Protein 3I4U (pdb70)

Sequence (241 aa):
GSPMETLITAMEQLYTLGALDDEGLLTRLGRRRMAEFPLEPMLCKMLIMMSVHLGCSEEMLTIVSMLSVQNVFYRPKDKQALADQKKKKAKFHQTEGDHLTLLAVYNSWKNNKFSNPWCYENFIQARSLRRAQDIRKQMLGIMDRHKLDVVSCGKSTVRVQKAICSGFFRRNAAKKDPQEGYRTLIDQQVVYIHPSSALFNRQPEWVVYHELVLTTKEYMREVTTIDPRWLVEFAPAFFKVLDHGL

Structure (mmCIF, N/CA/C/O backbone):
data_3I4U
#
_entry.id   3I4U
#
_cell.length_a   78.854
_cell.length_b   78.854
_cell.length_c   88.793
_cell.angle_alpha   90.00
_cell.angle_beta   90.00
_cell.angle_gamma   90.00
#
_symmetry.space_group_name_H-M   'P 41 21 2'
#
loop_
_entity.id
_entity.type
_entity.pdbx_description
1 polymer 'ATP-dependent RNA helicase DHX8'
2 non-polymer 'BROMIDE ION'
3 non-polymer GLYCEROL
4 water water
#
loop_
_atom_site.group_PDB
_atom_site.id
_atom_site.type_symbol
_atom_site.label_atom_id
_atom_site.label_alt_id
_atom_site.label_comp_id
_atom_site.label_asym_id
_atom_site.label_entity_id
_atom_site.label_seq_id
_atom_site.pdbx_PDB_ins_code
_atom_site.Cartn_x
_atom_site.Cartn_y
_atom_site.Cartn_z
_atom_site.occupancy
_atom_site.B_iso_or_equiv
_atom_site.auth_seq_id
_atom_site.auth_comp_id
_atom_site.auth_asym_id
_atom_site.auth_atom_id
_atom_site.pdbx_PDB_model_num
ATOM 1 N N . GLY A 1 14 ? 47.524 18.105 19.197 1.00 59.76 948 GLY A N 1
ATOM 2 C CA . GLY A 1 14 ? 47.955 17.245 18.054 1.00 58.98 948 GLY A CA 1
ATOM 3 C C . GLY A 1 14 ? 48.244 18.037 16.792 1.00 57.52 948 GLY A C 1
ATOM 4 O O . GLY A 1 14 ? 48.706 17.482 15.789 1.00 58.20 948 GLY A O 1
ATOM 5 N N . SER A 1 15 ? 47.956 19.335 16.845 1.00 53.97 949 SER A N 1
ATOM 6 C CA . SER A 1 15 ? 48.210 20.253 15.737 1.00 49.44 949 SER A CA 1
ATOM 7 C C . SER A 1 15 ? 48.403 21.663 16.297 1.00 45.33 949 SER A C 1
ATOM 8 O O . SER A 1 15 ? 47.729 22.036 17.259 1.00 45.07 949 SER A O 1
ATOM 11 N N . PRO A 1 16 ? 49.323 22.448 15.700 1.00 41.09 950 PRO A N 1
ATOM 12 C CA . PRO A 1 16 ? 49.653 23.784 16.209 1.00 38.22 950 PRO A CA 1
ATOM 13 C C . PRO A 1 16 ? 48.433 24.664 16.515 1.00 36.45 950 PRO A C 1
ATOM 14 O O . PRO A 1 16 ? 48.375 25.272 17.583 1.00 35.54 950 PRO A O 1
ATOM 18 N N . MET A 1 17 ? 47.471 24.713 15.594 1.00 35.67 951 MET A N 1
ATOM 19 C CA . MET A 1 17 ? 46.285 25.560 15.749 1.00 36.04 951 MET A CA 1
ATOM 20 C C . MET A 1 17 ? 45.399 25.111 16.907 1.00 37.04 951 MET A C 1
ATOM 21 O O . MET A 1 17 ? 44.969 25.927 17.725 1.00 36.52 951 MET A O 1
ATOM 26 N N . GLU A 1 18 ? 45.149 23.804 16.962 1.00 39.05 952 GLU A N 1
ATOM 27 C CA . GLU A 1 18 ? 44.332 23.172 17.996 1.00 42.20 952 GLU A CA 1
ATOM 28 C C . GLU A 1 18 ? 44.859 23.452 19.406 1.00 40.17 952 GLU A C 1
ATOM 29 O O . GLU A 1 18 ? 44.096 23.853 20.288 1.00 40.29 952 GLU A O 1
ATOM 35 N N . THR A 1 19 ? 46.160 23.245 19.609 1.00 38.77 953 THR A N 1
ATOM 36 C CA . THR A 1 19 ? 46.769 23.426 20.931 1.00 37.23 953 THR A CA 1
ATOM 37 C C . THR A 1 19 ? 46.858 24.900 21.320 1.00 35.75 953 THR A C 1
ATOM 38 O O . THR A 1 19 ? 46.794 25.240 22.499 1.00 35.56 953 THR A O 1
ATOM 42 N N . LEU A 1 20 ? 46.991 25.765 20.319 1.00 34.15 954 LEU A N 1
ATOM 43 C CA . LEU A 1 20 ? 46.994 27.211 20.528 1.00 33.07 954 LEU A CA 1
ATOM 44 C C . LEU A 1 20 ? 45.619 27.707 20.979 1.00 31.66 954 LEU A C 1
ATOM 45 O O . LEU A 1 20 ? 45.520 28.482 21.931 1.00 31.15 954 LEU A O 1
ATOM 50 N N . ILE A 1 21 ? 44.567 27.247 20.303 1.00 30.84 955 ILE A N 1
ATOM 51 C CA . ILE A 1 21 ? 43.192 27.598 20.667 1.00 30.50 955 ILE A CA 1
ATOM 52 C C . ILE A 1 21 ? 42.868 27.122 22.090 1.00 30.23 955 ILE A C 1
ATOM 53 O O . ILE A 1 21 ? 42.320 27.881 22.891 1.00 30.17 955 ILE A O 1
ATOM 58 N N . THR A 1 22 ? 43.234 25.879 22.398 1.00 29.77 956 THR A N 1
ATOM 59 C CA . THR A 1 22 ? 43.060 25.319 23.742 1.00 29.41 956 THR A CA 1
ATOM 60 C C . THR A 1 22 ? 43.781 26.148 24.811 1.00 28.74 956 THR A C 1
ATOM 61 O O . THR A 1 22 ? 43.217 26.415 25.876 1.00 28.71 956 THR A O 1
ATOM 65 N N . ALA A 1 23 ? 45.011 26.569 24.516 1.00 27.94 957 ALA A N 1
ATOM 66 C CA . ALA A 1 23 ? 45.796 27.385 25.448 1.00 27.46 957 ALA A CA 1
ATOM 67 C C . ALA A 1 23 ? 45.186 28.775 25.673 1.00 27.48 957 ALA A C 1
ATOM 68 O O . ALA A 1 23 ? 45.210 29.293 26.792 1.00 27.18 957 ALA A O 1
ATOM 70 N N . MET A 1 24 ? 44.644 29.363 24.605 1.00 27.86 958 MET A N 1
ATOM 71 C CA . MET A 1 24 ? 43.936 30.643 24.674 1.00 29.21 958 MET A CA 1
ATOM 72 C C . MET A 1 24 ? 42.693 30.566 25.555 1.00 29.81 958 MET A C 1
ATOM 73 O O . MET A 1 24 ? 42.443 31.466 26.366 1.00 29.67 958 MET A O 1
ATOM 78 N N . GLU A 1 25 ? 41.916 29.496 25.376 1.00 31.05 959 GLU A N 1
ATOM 79 C CA . GLU A 1 25 ? 40.728 29.237 26.191 1.00 33.15 959 GLU A CA 1
ATOM 80 C C . GLU A 1 25 ? 41.101 29.100 27.668 1.00 31.96 959 GLU A C 1
ATOM 81 O O . GLU A 1 25 ? 40.433 29.674 28.531 1.00 32.00 959 GLU A O 1
ATOM 87 N N . GLN A 1 26 ? 42.176 28.364 27.951 1.00 31.25 960 GLN A N 1
ATOM 88 C CA . GLN A 1 26 ? 42.697 28.256 29.320 1.00 30.75 960 GLN A CA 1
ATOM 89 C C . GLN A 1 26 ? 43.017 29.625 29.923 1.00 29.12 960 GLN A C 1
ATOM 90 O O . GLN A 1 26 ? 42.597 29.921 31.039 1.00 28.78 960 GLN A O 1
ATOM 96 N N . LEU A 1 27 ? 43.752 30.453 29.180 1.00 28.06 961 LEU A N 1
ATOM 97 C CA . LEU A 1 27 ? 44.098 31.804 29.632 1.00 27.30 961 LEU A CA 1
ATOM 98 C C . LEU A 1 27 ? 42.867 32.623 30.003 1.00 27.28 961 LEU A C 1
ATOM 99 O O . LEU A 1 27 ? 42.853 33.289 31.041 1.00 26.95 961 LEU A O 1
ATOM 104 N N . TYR A 1 28 ? 41.838 32.569 29.159 1.00 27.87 962 TYR A N 1
ATOM 105 C CA . TYR A 1 28 ? 40.586 33.261 29.453 1.00 28.93 962 TYR A CA 1
ATOM 106 C C . TYR A 1 28 ? 39.963 32.788 30.769 1.00 28.24 962 TYR A C 1
ATOM 107 O O . TYR A 1 28 ? 39.611 33.609 31.616 1.00 27.91 962 TYR A O 1
ATOM 116 N N . THR A 1 29 ? 39.830 31.472 30.934 1.00 27.81 963 THR A N 1
ATOM 117 C CA . THR A 1 29 ? 39.229 30.909 32.150 1.00 27.82 963 THR A CA 1
ATOM 118 C C . THR A 1 29 ? 40.039 31.228 33.412 1.00 26.84 963 THR A C 1
ATOM 119 O O . THR A 1 29 ? 39.467 31.369 34.496 1.00 27.17 963 THR A O 1
ATOM 123 N N . LEU A 1 30 ? 41.358 31.360 33.265 1.00 25.58 964 LEU A N 1
ATOM 124 C CA . LEU A 1 30 ? 42.238 31.720 34.391 1.00 24.45 964 LEU A CA 1
ATOM 125 C C . LEU A 1 30 ? 42.153 33.198 34.775 1.00 24.20 964 LEU A C 1
ATOM 126 O O . LEU A 1 30 ? 42.571 33.585 35.866 1.00 24.20 964 LEU A O 1
ATOM 131 N N . GLY A 1 31 ? 41.600 34.017 33.883 1.00 24.09 965 GLY A N 1
ATOM 132 C CA . GLY A 1 31 ? 41.476 35.454 34.121 1.00 24.11 965 GLY A CA 1
ATOM 133 C C . GLY A 1 31 ? 42.645 36.241 33.557 1.00 24.25 965 GLY A C 1
ATOM 134 O O . GLY A 1 31 ? 42.797 37.432 33.842 1.00 24.26 965 GLY A O 1
ATOM 135 N N . ALA A 1 32 ? 43.469 35.569 32.755 1.00 24.44 966 ALA A N 1
ATOM 136 C CA . ALA A 1 32 ? 44.641 36.181 32.134 1.00 24.94 966 ALA A CA 1
ATOM 137 C C . ALA A 1 32 ? 44.261 37.048 30.935 1.00 25.67 966 ALA A C 1
ATOM 138 O O . ALA A 1 32 ? 44.976 37.995 30.603 1.00 25.47 966 ALA A O 1
ATOM 140 N N . LEU A 1 33 ? 43.147 36.701 30.289 1.00 27.18 967 LEU A N 1
ATOM 141 C CA . LEU A 1 33 ? 42.582 37.479 29.184 1.00 29.60 967 LEU A CA 1
ATOM 142 C C . LEU A 1 33 ? 41.151 37.902 29.501 1.00 32.35 967 LEU A C 1
ATOM 143 O O . LEU A 1 33 ? 40.387 37.135 30.094 1.00 32.17 967 LEU A O 1
ATOM 148 N N . ASP A 1 34 ? 40.793 39.117 29.092 1.00 37.00 968 ASP A N 1
ATOM 149 C CA . ASP A 1 34 ? 39.437 39.634 29.292 1.00 42.25 968 ASP A CA 1
ATOM 150 C C . ASP A 1 34 ? 38.492 39.227 28.155 1.00 45.85 968 ASP A C 1
ATOM 151 O O . ASP A 1 34 ? 38.867 38.448 27.273 1.00 46.14 968 ASP A O 1
ATOM 156 N N . ASP A 1 35 ? 37.276 39.773 28.186 1.00 50.53 969 ASP A N 1
ATOM 157 C CA . ASP A 1 35 ? 36.234 39.473 27.201 1.00 54.86 969 ASP A CA 1
ATOM 158 C C . ASP A 1 35 ? 36.605 39.857 25.762 1.00 55.99 969 ASP A C 1
ATOM 159 O O . ASP A 1 35 ? 36.098 39.261 24.810 1.00 56.41 969 ASP A O 1
ATOM 164 N N . GLU A 1 36 ? 37.488 40.845 25.616 1.00 56.66 970 GLU A N 1
ATOM 165 C CA . GLU A 1 36 ? 37.979 41.281 24.302 1.00 57.32 970 GLU A CA 1
ATOM 166 C C . GLU A 1 36 ? 39.312 40.625 23.910 1.00 54.64 970 GLU A C 1
ATOM 167 O O . GLU A 1 36 ? 39.942 41.026 22.926 1.00 54.68 970 GLU A O 1
ATOM 173 N N . GLY A 1 37 ? 39.737 39.629 24.685 1.00 51.93 971 GLY A N 1
ATOM 174 C CA . GLY A 1 37 ? 40.965 38.884 24.400 1.00 48.29 971 GLY A CA 1
ATOM 175 C C . GLY A 1 37 ? 42.261 39.642 24.631 1.00 45.78 971 GLY A C 1
ATOM 176 O O . GLY A 1 37 ? 43.307 39.270 24.091 1.00 45.70 971 GLY A O 1
ATOM 177 N N . LEU A 1 38 ? 42.195 40.705 25.429 1.00 43.21 972 LEU A N 1
ATOM 178 C CA . LEU A 1 38 ? 43.386 41.464 25.812 1.00 40.68 972 LEU A CA 1
ATOM 179 C C . LEU A 1 38 ? 43.930 40.959 27.144 1.00 38.65 972 LEU A C 1
ATOM 180 O O . LEU A 1 38 ? 43.169 40.465 27.978 1.00 38.16 972 LEU A O 1
ATOM 185 N N . LEU A 1 39 ? 45.241 41.089 27.339 1.00 36.38 973 LEU A N 1
ATOM 186 C CA . LEU A 1 39 ? 45.871 40.717 28.602 1.00 34.57 973 LEU A CA 1
ATOM 187 C C . LEU A 1 39 ? 45.409 41.625 29.735 1.00 33.24 973 LEU A C 1
ATOM 188 O O . LEU A 1 39 ? 45.406 42.852 29.605 1.00 33.04 973 LEU A O 1
ATOM 193 N N . THR A 1 40 ? 45.000 41.003 30.835 1.00 31.62 974 THR A N 1
ATOM 194 C CA . THR A 1 40 ? 44.602 41.720 32.040 1.00 30.17 974 THR A CA 1
ATOM 195 C C . THR A 1 40 ? 45.844 42.010 32.876 1.00 30.21 974 THR A C 1
ATOM 196 O O . THR A 1 40 ? 46.941 41.573 32.525 1.00 29.93 974 THR A O 1
ATOM 200 N N . ARG A 1 41 ? 45.670 42.746 33.975 1.00 30.45 975 ARG A N 1
ATOM 201 C CA . ARG A 1 41 ? 46.755 42.984 34.929 1.00 32.15 975 ARG A CA 1
ATOM 202 C C . ARG A 1 41 ? 47.298 41.660 35.460 1.00 29.93 975 ARG A C 1
ATOM 203 O O . ARG A 1 41 ? 48.512 41.491 35.594 1.00 29.92 975 ARG A O 1
ATOM 211 N N . LEU A 1 42 ? 46.387 40.732 35.757 1.00 28.53 976 LEU A N 1
ATOM 212 C CA . LEU A 1 42 ? 46.751 39.382 36.186 1.00 27.74 976 LEU A CA 1
ATOM 213 C C . LEU A 1 42 ? 47.574 38.673 35.112 1.00 27.47 976 LEU A C 1
ATOM 214 O O . LEU A 1 42 ? 48.633 38.120 35.405 1.00 27.29 976 LEU A O 1
ATOM 219 N N . GLY A 1 43 ? 47.086 38.711 33.874 1.00 27.37 977 GLY A N 1
ATOM 220 C CA . GLY A 1 43 ? 47.788 38.126 32.730 1.00 27.62 977 GLY A CA 1
ATOM 221 C C . GLY A 1 43 ? 49.182 38.689 32.514 1.00 27.99 977 GLY A C 1
ATOM 222 O O . GLY A 1 43 ? 50.120 37.931 32.258 1.00 28.01 977 GLY A O 1
ATOM 223 N N . ARG A 1 44 ? 49.306 40.015 32.616 1.00 28.41 978 ARG A N 1
ATOM 224 C CA A ARG A 1 44 ? 50.594 40.710 32.491 0.50 28.45 978 ARG A CA 1
ATOM 225 C CA B ARG A 1 44 ? 50.591 40.701 32.484 0.50 28.80 978 ARG A CA 1
ATOM 226 C C . ARG A 1 44 ? 51.585 40.260 33.555 1.00 28.05 978 ARG A C 1
ATOM 227 O O . ARG A 1 44 ? 52.766 40.065 33.273 1.00 27.90 978 ARG A O 1
ATOM 242 N N . ARG A 1 45 ? 51.095 40.106 34.782 1.00 26.91 979 ARG A N 1
ATOM 243 C CA . ARG A 1 45 ? 51.925 39.656 35.894 1.00 25.71 979 ARG A CA 1
ATOM 244 C C . ARG A 1 45 ? 52.345 38.196 35.724 1.00 24.87 979 ARG A C 1
ATOM 245 O O . ARG A 1 45 ? 53.523 37.864 35.878 1.00 24.75 979 ARG A O 1
ATOM 253 N N . MET A 1 46 ? 51.380 37.340 35.390 1.00 24.05 980 MET A N 1
ATOM 254 C CA . MET A 1 46 ? 51.635 35.929 35.091 1.00 23.61 980 MET A CA 1
ATOM 255 C C . MET A 1 46 ? 52.717 35.745 34.025 1.00 23.53 980 MET A C 1
ATOM 256 O O . MET A 1 46 ? 53.543 34.834 34.118 1.00 23.53 980 MET A O 1
ATOM 261 N N . ALA A 1 47 ? 52.705 36.624 33.025 1.00 23.68 981 ALA A N 1
ATOM 262 C CA . ALA A 1 47 ? 53.598 36.536 31.873 1.00 24.25 981 ALA A CA 1
ATOM 263 C C . ALA A 1 47 ? 55.068 36.758 32.220 1.00 24.62 981 ALA A C 1
ATOM 264 O O . ALA A 1 47 ? 55.953 36.409 31.437 1.00 24.67 981 ALA A O 1
ATOM 266 N N . GLU A 1 48 ? 55.321 37.333 33.392 1.00 25.03 982 GLU A N 1
ATOM 267 C CA . GLU A 1 48 ? 56.684 37.604 33.836 1.00 25.74 982 GLU A CA 1
ATOM 268 C C . GLU A 1 48 ? 57.385 36.364 34.395 1.00 25.78 982 GLU A C 1
ATOM 269 O O . GLU A 1 48 ? 58.604 36.362 34.571 1.00 25.92 982 GLU A O 1
ATOM 275 N N . PHE A 1 49 ? 56.615 35.309 34.656 1.00 25.97 983 PHE A N 1
ATOM 276 C CA . PHE A 1 49 ? 57.155 34.077 35.222 1.00 26.32 983 PHE A CA 1
ATOM 277 C C . PHE A 1 49 ? 57.283 32.981 34.164 1.00 27.33 983 PHE A C 1
ATOM 278 O O . PHE A 1 49 ? 56.413 32.853 33.295 1.00 27.28 983 PHE A O 1
ATOM 286 N N . PRO A 1 50 ? 58.388 32.207 34.214 1.00 28.37 984 PRO A N 1
ATOM 287 C CA . PRO A 1 50 ? 58.633 31.143 33.244 1.00 29.06 984 PRO A CA 1
ATOM 288 C C . PRO A 1 50 ? 57.994 29.808 33.628 1.00 29.19 984 PRO A C 1
ATOM 289 O O . PRO A 1 50 ? 58.605 28.760 33.441 1.00 29.70 984 PRO A O 1
ATOM 293 N N . LEU A 1 51 ? 56.773 29.851 34.151 1.00 28.77 985 LEU A N 1
ATOM 294 C CA . LEU A 1 51 ? 56.075 28.645 34.586 1.00 28.28 985 LEU A CA 1
ATOM 295 C C . LEU A 1 51 ? 54.854 28.412 33.706 1.00 27.71 985 LEU A C 1
ATOM 296 O O . LEU A 1 51 ? 54.424 29.318 32.996 1.00 27.36 985 LEU A O 1
ATOM 301 N N . GLU A 1 52 ? 54.295 27.203 33.748 1.00 27.43 986 GLU A N 1
ATOM 302 C CA . GLU A 1 52 ? 53.053 26.927 33.022 1.00 27.83 986 GLU A CA 1
ATOM 303 C C . GLU A 1 52 ? 51.913 27.760 33.632 1.00 26.99 986 GLU A C 1
ATOM 304 O O . GLU A 1 52 ? 51.942 28.045 34.829 1.00 26.96 986 GLU A O 1
ATOM 310 N N . PRO A 1 53 ? 50.933 28.185 32.804 1.00 26.39 987 PRO A N 1
ATOM 311 C CA . PRO A 1 53 ? 49.969 29.224 33.200 1.00 25.85 987 PRO A CA 1
ATOM 312 C C . PRO A 1 53 ? 49.203 28.994 34.506 1.00 25.32 987 PRO A C 1
ATOM 313 O O . PRO A 1 53 ? 48.970 29.954 35.244 1.00 25.25 987 PRO A O 1
ATOM 317 N N . MET A 1 54 ? 48.814 27.753 34.792 1.00 24.77 988 MET A N 1
ATOM 318 C CA . MET A 1 54 ? 48.122 27.458 36.050 1.00 24.77 988 MET A CA 1
ATOM 319 C C . MET A 1 54 ? 49.010 27.745 37.265 1.00 24.01 988 MET A C 1
ATOM 320 O O . MET A 1 54 ? 48.529 28.257 38.278 1.00 23.73 988 MET A O 1
ATOM 325 N N . LEU A 1 55 ? 50.302 27.429 37.153 1.00 23.55 989 LEU A N 1
ATOM 326 C CA . LEU A 1 55 ? 51.274 27.767 38.200 1.00 23.51 989 LEU A CA 1
ATOM 327 C C . LEU A 1 55 ? 51.459 29.279 38.350 1.00 23.17 989 LEU A C 1
ATOM 328 O O . LEU A 1 55 ? 51.560 29.781 39.470 1.00 23.37 989 LEU A O 1
ATOM 333 N N . CYS A 1 56 ? 51.508 29.994 37.225 1.00 22.75 990 CYS A N 1
ATOM 334 C CA . CYS A 1 56 ? 51.614 31.458 37.229 1.00 22.58 990 CYS A CA 1
ATOM 335 C C . CYS A 1 56 ? 50.422 32.085 37.932 1.00 21.79 990 CYS A C 1
ATOM 336 O O . CYS A 1 56 ? 50.583 33.018 38.727 1.00 21.45 990 CYS A O 1
ATOM 339 N N . LYS A 1 57 ? 49.231 31.572 37.620 1.00 21.43 991 LYS A N 1
ATOM 340 C CA . LYS A 1 57 ? 47.988 32.053 38.216 1.00 21.59 991 LYS A CA 1
ATOM 341 C C . LYS A 1 57 ? 48.012 31.917 39.732 1.00 21.86 991 LYS A C 1
ATOM 342 O O . LYS A 1 57 ? 47.759 32.889 40.444 1.00 21.88 991 LYS A O 1
ATOM 348 N N . MET A 1 58 ? 48.320 30.721 40.226 1.00 22.34 992 MET A N 1
ATOM 349 C CA . MET A 1 58 ? 48.319 30.507 41.670 1.00 23.49 992 MET A CA 1
ATOM 350 C C . MET A 1 58 ? 49.414 31.288 42.409 1.00 22.84 992 MET A C 1
ATOM 351 O O . MET A 1 58 ? 49.221 31.676 43.559 1.00 23.03 992 MET A O 1
ATOM 356 N N . LEU A 1 59 ? 50.530 31.566 41.735 1.00 22.64 993 LEU A N 1
ATOM 357 C CA . LEU A 1 59 ? 51.561 32.439 42.306 1.00 22.89 993 LEU A CA 1
ATOM 358 C C . LEU A 1 59 ? 51.096 33.895 42.453 1.00 22.65 993 LEU A C 1
ATOM 359 O O . LEU A 1 59 ? 51.326 34.518 43.490 1.00 22.43 993 LEU A O 1
ATOM 364 N N . ILE A 1 60 ? 50.447 34.437 41.425 1.00 22.82 994 ILE A N 1
ATOM 365 C CA . ILE A 1 60 ? 49.961 35.817 41.499 1.00 23.34 994 ILE A CA 1
ATOM 366 C C . ILE A 1 60 ? 48.843 35.942 42.534 1.00 23.68 994 ILE A C 1
ATOM 367 O O . ILE A 1 60 ? 48.834 36.890 43.327 1.00 23.45 994 ILE A O 1
ATOM 372 N N . MET A 1 61 ? 47.928 34.971 42.536 1.00 24.03 995 MET A N 1
ATOM 373 C CA A MET A 1 61 ? 46.800 34.966 43.468 0.50 24.51 995 MET A CA 1
ATOM 374 C CA B MET A 1 61 ? 46.805 34.967 43.473 0.50 24.30 995 MET A CA 1
ATOM 375 C C . MET A 1 61 ? 47.263 34.878 44.924 1.00 24.26 995 MET A C 1
ATOM 376 O O . MET A 1 61 ? 46.636 35.459 45.814 1.00 24.41 995 MET A O 1
ATOM 385 N N . SER A 1 62 ? 48.363 34.162 45.158 1.00 23.80 996 SER A N 1
ATOM 386 C CA . SER A 1 62 ? 48.927 34.043 46.502 1.00 23.38 996 SER A CA 1
ATOM 387 C C . SER A 1 62 ? 49.367 35.396 47.063 1.00 23.96 996 SER A C 1
ATOM 388 O O . SER A 1 62 ? 49.395 35.583 48.277 1.00 23.73 996 SER A O 1
ATOM 391 N N . VAL A 1 63 ? 49.708 36.331 46.175 1.00 25.13 997 VAL A N 1
ATOM 392 C CA . VAL A 1 63 ? 49.956 37.722 46.564 1.00 26.50 997 VAL A CA 1
ATOM 393 C C . VAL A 1 63 ? 48.684 38.341 47.151 1.00 27.83 997 VAL A C 1
ATOM 394 O O . VAL A 1 63 ? 48.723 38.935 48.232 1.00 27.97 997 VAL A O 1
ATOM 398 N N . HIS A 1 64 ? 47.564 38.184 46.446 1.00 29.25 998 HIS A N 1
ATOM 399 C CA . HIS A 1 64 ? 46.277 38.715 46.904 1.00 30.89 998 HIS A CA 1
ATOM 400 C C . HIS A 1 64 ? 45.747 37.972 48.121 1.00 30.85 998 HIS A C 1
ATOM 401 O O . HIS A 1 64 ? 45.074 38.563 48.966 1.00 31.12 998 HIS A O 1
ATOM 408 N N . LEU A 1 65 ? 46.052 36.680 48.208 1.00 30.78 999 LEU A N 1
ATOM 409 C CA . LEU A 1 65 ? 45.560 35.851 49.307 1.00 30.66 999 LEU A CA 1
ATOM 410 C C . LEU A 1 65 ? 46.505 35.817 50.508 1.00 30.19 999 LEU A C 1
ATOM 411 O O . LEU A 1 65 ? 46.221 35.156 51.508 1.00 30.40 999 LEU A O 1
ATOM 416 N N . GLY A 1 66 ? 47.620 36.534 50.405 1.00 29.35 1000 GLY A N 1
ATOM 417 C CA . GLY A 1 66 ? 48.552 36.682 51.520 1.00 28.10 1000 GLY A CA 1
ATOM 418 C C . GLY A 1 66 ? 49.289 35.414 51.905 1.00 27.02 1000 GLY A C 1
ATOM 419 O O . GLY A 1 66 ? 49.413 35.100 53.090 1.00 27.10 1000 GLY A O 1
ATOM 420 N N . CYS A 1 67 ? 49.776 34.681 50.906 1.00 25.61 1001 CYS A N 1
ATOM 421 C CA . CYS A 1 67 ? 50.511 33.441 51.155 1.00 24.51 1001 CYS A CA 1
ATOM 422 C C . CYS A 1 67 ? 51.602 33.197 50.111 1.00 23.77 1001 CYS A C 1
ATOM 423 O O . CYS A 1 67 ? 51.955 32.051 49.819 1.00 23.72 1001 CYS A O 1
ATOM 426 N N . SER A 1 68 ? 52.142 34.283 49.562 1.00 23.42 1002 SER A N 1
ATOM 427 C CA . SER A 1 68 ? 53.166 34.202 48.517 1.00 23.64 1002 SER A CA 1
ATOM 428 C C . SER A 1 68 ? 54.498 33.622 49.006 1.00 23.90 1002 SER A C 1
ATOM 429 O O . SER A 1 68 ? 55.276 33.103 48.206 1.00 23.65 1002 SER A O 1
ATOM 432 N N . GLU A 1 69 ? 54.755 33.708 50.312 1.00 24.76 1003 GLU A N 1
ATOM 433 C CA . GLU A 1 69 ? 55.954 33.108 50.898 1.00 26.13 1003 GLU A CA 1
ATOM 434 C C . GLU A 1 69 ? 55.892 31.592 50.736 1.00 25.38 1003 GLU A C 1
ATOM 435 O O . GLU A 1 69 ? 56.853 30.961 50.285 1.00 25.19 1003 GLU A O 1
ATOM 441 N N . GLU A 1 70 ? 54.740 31.028 51.093 1.00 24.71 1004 GLU A N 1
ATOM 442 C CA . GLU A 1 70 ? 54.473 29.603 50.956 1.00 24.50 1004 GLU A CA 1
ATOM 443 C C . GLU A 1 70 ? 54.374 29.173 49.492 1.00 23.76 1004 GLU A C 1
ATOM 444 O O . GLU A 1 70 ? 54.883 28.119 49.119 1.00 23.76 1004 GLU A O 1
ATOM 450 N N . MET A 1 71 ? 53.722 29.990 48.666 1.00 23.05 1005 MET A N 1
ATOM 451 C CA . MET A 1 71 ? 53.496 29.635 47.265 1.00 22.43 1005 MET A CA 1
ATOM 452 C C . MET A 1 71 ? 54.781 29.600 46.439 1.00 21.98 1005 MET A C 1
ATOM 453 O O . MET A 1 71 ? 54.936 28.740 45.573 1.00 21.79 1005 MET A O 1
ATOM 458 N N . LEU A 1 72 ? 55.688 30.540 46.699 1.00 21.52 1006 LEU A N 1
ATOM 459 C CA . LEU A 1 72 ? 57.006 30.528 46.062 1.00 21.46 1006 LEU A CA 1
ATOM 460 C C . LEU A 1 72 ? 57.711 29.194 46.301 1.00 21.26 1006 LEU A C 1
ATOM 461 O O . LEU A 1 72 ? 58.317 28.626 45.392 1.00 21.20 1006 LEU A O 1
ATOM 466 N N . THR A 1 73 ? 57.615 28.704 47.533 1.00 21.35 1007 THR A N 1
ATOM 467 C CA . THR A 1 73 ? 58.204 27.427 47.921 1.00 21.34 1007 THR A CA 1
ATOM 468 C C . THR A 1 73 ? 57.495 26.269 47.213 1.00 21.53 1007 THR A C 1
ATOM 469 O O . THR A 1 73 ? 58.146 25.394 46.633 1.00 21.77 1007 THR A O 1
ATOM 473 N N . ILE A 1 74 ? 56.165 26.284 47.247 1.00 21.43 1008 ILE A N 1
ATOM 474 C CA . ILE A 1 74 ? 55.357 25.230 46.633 1.00 21.63 1008 ILE A CA 1
ATOM 475 C C . ILE A 1 74 ? 55.603 25.138 45.125 1.00 21.84 1008 ILE A C 1
ATOM 476 O O . ILE A 1 74 ? 55.814 24.048 44.590 1.00 21.83 1008 ILE A O 1
ATOM 481 N N . VAL A 1 75 ? 55.595 26.286 44.452 1.00 22.20 1009 VAL A N 1
ATOM 482 C CA . VAL A 1 75 ? 55.858 26.341 43.015 1.00 22.65 1009 VAL A CA 1
ATOM 483 C C . VAL A 1 75 ? 57.251 25.780 42.682 1.00 22.67 1009 VAL A C 1
ATOM 484 O O . VAL A 1 75 ? 57.421 25.065 41.692 1.00 22.65 1009 VAL A O 1
ATOM 488 N N . SER A 1 76 ? 58.235 26.095 43.521 1.00 22.71 1010 SER A N 1
ATOM 489 C CA . SER A 1 76 ? 59.599 25.622 43.312 1.00 22.89 1010 SER A CA 1
ATOM 490 C C . SER A 1 76 ? 59.687 24.114 43.533 1.00 23.10 1010 SER A C 1
ATOM 491 O O . SER A 1 76 ? 60.325 23.408 42.754 1.00 22.99 1010 SER A O 1
ATOM 494 N N . MET A 1 77 ? 59.015 23.628 44.575 1.00 23.51 1011 MET A N 1
ATOM 495 C CA . MET A 1 77 ? 58.975 22.195 44.876 1.00 24.10 1011 MET A CA 1
ATOM 496 C C . MET A 1 77 ? 58.262 21.382 43.793 1.00 24.76 1011 MET A C 1
ATOM 497 O O . MET A 1 77 ? 58.642 20.244 43.518 1.00 24.90 1011 MET A O 1
ATOM 502 N N . LEU A 1 78 ? 57.242 21.972 43.175 1.00 25.58 1012 LEU A N 1
ATOM 503 C CA . LEU A 1 78 ? 56.535 21.333 42.059 1.00 26.25 1012 LEU A CA 1
ATOM 504 C C . LEU A 1 78 ? 57.367 21.305 40.774 1.00 26.53 1012 LEU A C 1
ATOM 505 O O . LEU A 1 78 ? 57.069 20.540 39.853 1.00 26.58 1012 LEU A O 1
ATOM 510 N N . SER A 1 79 ? 58.404 22.139 40.721 1.00 26.68 1013 SER A N 1
ATOM 511 C CA . SER A 1 79 ? 59.244 22.275 39.530 1.00 27.05 1013 SER A CA 1
ATOM 512 C C . SER A 1 79 ? 60.438 21.310 39.502 1.00 28.19 1013 SER A C 1
ATOM 513 O O . SER A 1 79 ? 61.201 21.298 38.532 1.00 28.02 1013 SER A O 1
ATOM 516 N N . VAL A 1 80 ? 60.599 20.514 40.560 1.00 30.11 1014 VAL A N 1
ATOM 517 C CA . VAL A 1 80 ? 61.686 19.528 40.636 1.00 32.80 1014 VAL A CA 1
ATOM 518 C C . VAL A 1 80 ? 61.141 18.098 40.631 1.00 37.19 1014 VAL A C 1
ATOM 519 O O . VAL A 1 80 ? 59.940 17.888 40.807 1.00 37.03 1014 VAL A O 1
ATOM 523 N N . GLN A 1 81 ? 62.027 17.121 40.443 1.00 43.72 1015 GLN A N 1
ATOM 524 C CA . GLN A 1 81 ? 61.618 15.736 40.167 1.00 50.59 1015 GLN A CA 1
ATOM 525 C C . GLN A 1 81 ? 61.364 14.851 41.398 1.00 53.11 1015 GLN A C 1
ATOM 526 O O . GLN A 1 81 ? 60.259 14.850 41.957 1.00 54.17 1015 GLN A O 1
ATOM 532 N N . ASN A 1 82 ? 62.380 14.090 41.802 1.00 55.04 1016 ASN A N 1
ATOM 533 C CA . ASN A 1 82 ? 62.240 13.136 42.899 1.00 55.52 1016 ASN A CA 1
ATOM 534 C C . ASN A 1 82 ? 62.692 13.792 44.190 1.00 53.05 1016 ASN A C 1
ATOM 535 O O . ASN A 1 82 ? 63.892 13.952 44.412 1.00 53.40 1016 ASN A O 1
ATOM 540 N N . VAL A 1 83 ? 61.741 14.190 45.031 1.00 48.82 1017 VAL A N 1
ATOM 541 C CA . VAL A 1 83 ? 62.087 14.776 46.328 1.00 44.38 1017 VAL A CA 1
ATOM 542 C C . VAL A 1 83 ? 62.329 13.678 47.367 1.00 42.50 1017 VAL A C 1
ATOM 543 O O . VAL A 1 83 ? 63.338 13.692 48.070 1.00 41.75 1017 VAL A O 1
ATOM 547 N N . PHE A 1 84 ? 61.407 12.723 47.439 1.00 41.09 1018 PHE A N 1
ATOM 548 C CA . PHE A 1 84 ? 61.546 11.578 48.329 1.00 41.06 1018 PHE A CA 1
ATOM 549 C C . PHE A 1 84 ? 62.123 10.390 47.576 1.00 42.11 1018 PHE A C 1
ATOM 550 O O . PHE A 1 84 ? 61.842 10.200 46.390 1.00 41.76 1018 PHE A O 1
ATOM 558 N N . TYR A 1 85 ? 62.935 9.595 48.260 1.00 44.74 1019 TYR A N 1
ATOM 559 C CA . TYR A 1 85 ? 63.315 8.296 47.722 1.00 48.01 1019 TYR A CA 1
ATOM 560 C C . TYR A 1 85 ? 62.912 7.176 48.668 1.00 49.42 1019 TYR A C 1
ATOM 561 O O . TYR A 1 85 ? 62.847 7.360 49.885 1.00 49.36 1019 TYR A O 1
ATOM 570 N N . ARG A 1 86 ? 62.617 6.022 48.085 1.00 51.98 1020 ARG A N 1
ATOM 571 C CA . ARG A 1 86 ? 62.025 4.918 48.815 1.00 54.69 1020 ARG A CA 1
ATOM 572 C C . ARG A 1 86 ? 62.745 3.621 48.450 1.00 57.10 1020 ARG A C 1
ATOM 573 O O . ARG A 1 86 ? 62.294 2.891 47.563 1.00 57.17 1020 ARG A O 1
ATOM 581 N N . PRO A 1 87 ? 63.885 3.343 49.118 1.00 59.70 1021 PRO A N 1
ATOM 582 C CA . PRO A 1 87 ? 64.609 2.090 48.901 1.00 62.00 1021 PRO A CA 1
ATOM 583 C C . PRO A 1 87 ? 63.734 0.877 49.202 1.00 64.38 1021 PRO A C 1
ATOM 584 O O . PRO A 1 87 ? 62.920 0.917 50.129 1.00 64.55 1021 PRO A O 1
ATOM 588 N N . LYS A 1 88 ? 63.912 -0.183 48.416 1.00 66.89 1022 LYS A N 1
ATOM 589 C CA . LYS A 1 88 ? 63.123 -1.412 48.525 1.00 69.46 1022 LYS A CA 1
ATOM 590 C C . LYS A 1 88 ? 63.191 -2.051 49.918 1.00 67.98 1022 LYS A C 1
ATOM 591 O O . LYS A 1 88 ? 62.205 -2.623 50.392 1.00 68.38 1022 LYS A O 1
ATOM 597 N N . ASP A 1 89 ? 64.351 -1.942 50.564 1.00 65.99 1023 ASP A N 1
ATOM 598 C CA . ASP A 1 89 ? 64.581 -2.556 51.874 1.00 63.39 1023 ASP A CA 1
ATOM 599 C C . ASP A 1 89 ? 64.220 -1.652 53.055 1.00 60.99 1023 ASP A C 1
ATOM 600 O O . ASP A 1 89 ? 64.153 -2.112 54.198 1.00 60.68 1023 ASP A O 1
ATOM 605 N N . LYS A 1 90 ? 63.985 -0.373 52.775 1.00 58.02 1024 LYS A N 1
ATOM 606 C CA . LYS A 1 90 ? 63.652 0.603 53.813 1.00 55.64 1024 LYS A CA 1
ATOM 607 C C . LYS A 1 90 ? 62.327 1.312 53.520 1.00 55.06 1024 LYS A C 1
ATOM 608 O O . LYS A 1 90 ? 62.183 2.507 53.782 1.00 54.67 1024 LYS A O 1
ATOM 614 N N . GLN A 1 91 ? 61.361 0.563 52.992 1.00 55.11 1025 GLN A N 1
ATOM 615 C CA . GLN A 1 91 ? 60.082 1.128 52.559 1.00 55.92 1025 GLN A CA 1
ATOM 616 C C . GLN A 1 91 ? 59.214 1.622 53.714 1.00 55.08 1025 GLN A C 1
ATOM 617 O O . GLN A 1 91 ? 58.690 2.734 53.659 1.00 55.30 1025 GLN A O 1
ATOM 623 N N . ALA A 1 92 ? 59.070 0.801 54.752 1.00 54.05 1026 ALA A N 1
ATOM 624 C CA . ALA A 1 92 ? 58.297 1.178 55.936 1.00 52.57 1026 ALA A CA 1
ATOM 625 C C . ALA A 1 92 ? 58.929 2.365 56.661 1.00 51.08 1026 ALA A C 1
ATOM 626 O O . ALA A 1 92 ? 58.222 3.265 57.124 1.00 51.00 1026 ALA A O 1
ATOM 628 N N . LEU A 1 93 ? 60.259 2.366 56.744 1.00 48.70 1027 LEU A N 1
ATOM 629 C CA . LEU A 1 93 ? 60.987 3.464 57.373 1.00 46.32 1027 LEU A CA 1
ATOM 630 C C . LEU A 1 93 ? 60.892 4.741 56.548 1.00 45.07 1027 LEU A C 1
ATOM 631 O O . LEU A 1 93 ? 60.645 5.814 57.100 1.00 44.82 1027 LEU A O 1
ATOM 636 N N . ALA A 1 94 ? 61.089 4.622 55.235 1.00 43.97 1028 ALA A N 1
ATOM 637 C CA . ALA A 1 94 ? 61.007 5.776 54.336 1.00 43.80 1028 ALA A CA 1
ATOM 638 C C . ALA A 1 94 ? 59.611 6.396 54.364 1.00 44.25 1028 ALA A C 1
ATOM 639 O O . ALA A 1 94 ? 59.472 7.621 54.374 1.00 43.93 1028 ALA A O 1
ATOM 641 N N . ASP A 1 95 ? 58.590 5.538 54.395 1.00 45.61 1029 ASP A N 1
ATOM 642 C CA . ASP A 1 95 ? 57.196 5.973 54.497 1.00 46.94 1029 ASP A CA 1
ATOM 643 C C . ASP A 1 95 ? 56.899 6.611 55.846 1.00 46.77 1029 ASP A C 1
ATOM 644 O O . ASP A 1 95 ? 56.135 7.577 55.927 1.00 47.02 1029 ASP A O 1
ATOM 649 N N . GLN A 1 96 ? 57.509 6.063 56.895 1.00 45.77 1030 GLN A N 1
ATOM 650 C CA . GLN A 1 96 ? 57.380 6.594 58.246 1.00 44.44 1030 GLN A CA 1
ATOM 651 C C . GLN A 1 96 ? 57.986 7.992 58.345 1.00 42.19 1030 GLN A C 1
ATOM 652 O O . GLN A 1 96 ? 57.375 8.894 58.929 1.00 42.09 1030 GLN A O 1
ATOM 658 N N A LYS A 1 97 ? 59.181 8.165 57.782 0.50 40.80 1031 LYS A N 1
ATOM 659 N N B LYS A 1 97 ? 59.178 8.164 57.776 0.50 40.80 1031 LYS A N 1
ATOM 660 C CA A LYS A 1 97 ? 59.848 9.466 57.768 0.50 39.34 1031 LYS A CA 1
ATOM 661 C CA B LYS A 1 97 ? 59.849 9.463 57.766 0.50 39.33 1031 LYS A CA 1
ATOM 662 C C A LYS A 1 97 ? 59.080 10.476 56.917 0.50 39.07 1031 LYS A C 1
ATOM 663 C C B LYS A 1 97 ? 59.090 10.476 56.912 0.50 39.05 1031 LYS A C 1
ATOM 664 O O A LYS A 1 97 ? 58.985 11.647 57.276 0.50 38.82 1031 LYS A O 1
ATOM 665 O O B LYS A 1 97 ? 59.010 11.650 57.264 0.50 38.82 1031 LYS A O 1
ATOM 676 N N . LYS A 1 98 ? 58.521 10.012 55.802 1.00 39.15 1032 LYS A N 1
ATOM 677 C CA A LYS A 1 98 ? 57.709 10.860 54.926 0.50 39.92 1032 LYS A CA 1
ATOM 678 C CA B LYS A 1 98 ? 57.714 10.863 54.929 0.50 39.71 1032 LYS A CA 1
ATOM 679 C C . LYS A 1 98 ? 56.420 11.317 55.611 1.00 40.27 1032 LYS A C 1
ATOM 680 O O . LYS A 1 98 ? 56.065 12.498 55.551 1.00 40.31 1032 LYS A O 1
ATOM 691 N N . ALA A 1 99 ? 55.734 10.378 56.267 1.00 41.49 1033 ALA A N 1
ATOM 692 C CA . ALA A 1 99 ? 54.459 10.641 56.950 1.00 42.97 1033 ALA A CA 1
ATOM 693 C C . ALA A 1 99 ? 54.553 11.706 58.044 1.00 43.86 1033 ALA A C 1
ATOM 694 O O . ALA A 1 99 ? 53.546 12.315 58.416 1.00 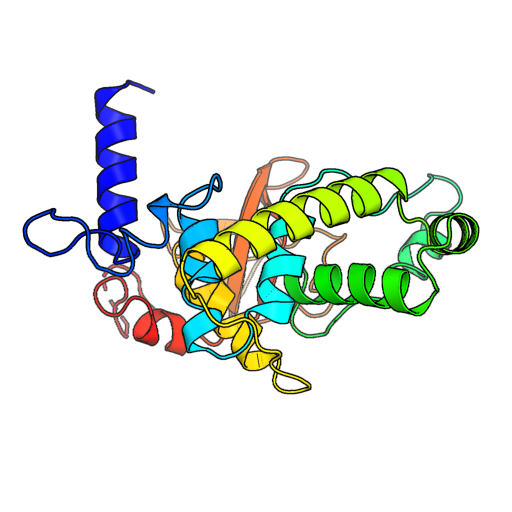43.96 1033 ALA A O 1
ATOM 696 N N . LYS A 1 100 ? 55.763 11.922 58.556 1.00 44.67 1034 LYS A N 1
ATOM 697 C CA . LYS A 1 100 ? 56.020 12.976 59.533 1.00 45.28 1034 LYS A CA 1
ATOM 698 C C . LYS A 1 100 ? 55.839 14.364 58.908 1.00 43.63 1034 LYS A C 1
ATOM 699 O O . LYS A 1 100 ? 55.502 15.326 59.603 1.00 43.49 1034 LYS A O 1
ATOM 705 N N . PHE A 1 101 ? 56.056 14.457 57.597 1.00 41.68 1035 PHE A N 1
ATOM 706 C CA . PHE A 1 101 ? 55.845 15.704 56.857 1.00 39.83 1035 PHE A CA 1
ATOM 707 C C . PHE A 1 101 ? 54.401 15.864 56.374 1.00 39.46 1035 PHE A C 1
ATOM 708 O O . PHE A 1 101 ? 53.993 16.966 55.996 1.00 39.21 1035 PHE A O 1
ATOM 716 N N . HIS A 1 102 ? 53.638 14.768 56.387 1.00 39.15 1036 HIS A N 1
ATOM 717 C CA . HIS A 1 102 ? 52.271 14.763 55.857 1.00 38.93 1036 HIS A CA 1
ATOM 718 C C . HIS A 1 102 ? 51.373 15.792 56.531 1.00 38.30 1036 HIS A C 1
ATOM 719 O O . HIS A 1 102 ? 51.262 15.831 57.759 1.00 38.03 1036 HIS A O 1
ATOM 726 N N . GLN A 1 103 ? 50.746 16.625 55.707 1.00 37.77 1037 GLN A N 1
ATOM 727 C CA . GLN A 1 103 ? 49.797 17.624 56.180 1.00 37.64 1037 GLN A CA 1
ATOM 728 C C . GLN A 1 103 ? 48.387 17.165 55.848 1.00 38.37 1037 GLN A C 1
ATOM 729 O O . GLN A 1 103 ? 48.156 16.554 54.802 1.00 38.14 1037 GLN A O 1
ATOM 735 N N . THR A 1 104 ? 47.449 17.464 56.742 1.00 39.95 1038 THR A N 1
ATOM 736 C CA . THR A 1 104 ? 46.067 17.003 56.601 1.00 41.82 1038 THR A CA 1
ATOM 737 C C . THR A 1 104 ? 45.386 17.553 55.346 1.00 42.00 1038 THR A C 1
ATOM 738 O O . THR A 1 104 ? 44.459 16.935 54.821 1.00 42.44 1038 THR A O 1
ATOM 742 N N . GLU A 1 105 ? 45.869 18.698 54.864 1.00 41.82 1039 GLU A N 1
ATOM 743 C CA . GLU A 1 105 ? 45.314 19.362 53.681 1.00 41.19 1039 GLU A CA 1
ATOM 744 C C . GLU A 1 105 ? 45.863 18.829 52.354 1.00 39.42 1039 GLU A C 1
ATOM 745 O O . GLU A 1 105 ? 45.371 19.200 51.288 1.00 39.18 1039 GLU A O 1
ATOM 751 N N . GLY A 1 106 ? 46.890 17.985 52.412 1.00 37.36 1040 GLY A N 1
ATOM 752 C CA . GLY A 1 106 ? 47.361 17.296 51.212 1.00 34.76 1040 GLY A CA 1
ATOM 753 C C . GLY A 1 106 ? 48.809 17.473 50.802 1.00 33.05 1040 GLY A C 1
ATOM 754 O O . GLY A 1 106 ? 49.674 17.793 51.623 1.00 32.87 1040 GLY A O 1
ATOM 755 N N . ASP A 1 107 ? 49.052 17.270 49.510 1.00 31.51 1041 ASP A N 1
ATOM 756 C CA . ASP A 1 107 ? 50.402 17.125 48.967 1.00 30.27 1041 ASP A CA 1
ATOM 757 C C . ASP A 1 107 ? 51.183 18.425 48.793 1.00 29.20 1041 ASP A C 1
ATOM 758 O O . ASP A 1 107 ? 52.388 18.454 49.049 1.00 29.11 1041 ASP A O 1
ATOM 763 N N . HIS A 1 108 ? 50.510 19.488 48.358 1.00 27.87 1042 HIS A N 1
ATOM 764 C CA . HIS A 1 108 ? 51.168 20.786 48.178 1.00 26.81 1042 HIS A CA 1
ATOM 765 C C . HIS A 1 108 ? 51.701 21.331 49.508 1.00 26.59 1042 HIS A C 1
ATOM 766 O O . HIS A 1 108 ? 52.830 21.812 49.577 1.00 26.20 1042 HIS A O 1
ATOM 773 N N . LEU A 1 109 ? 50.886 21.242 50.559 1.00 26.62 1043 LEU A N 1
ATOM 774 C CA . LEU A 1 109 ? 51.303 21.686 51.889 1.00 27.24 1043 LEU A CA 1
ATOM 775 C C . LEU A 1 109 ? 52.331 20.748 52.520 1.00 27.56 1043 LEU A C 1
ATOM 776 O O . LEU A 1 109 ? 53.103 21.164 53.386 1.00 27.78 1043 LEU A O 1
ATOM 781 N N . THR A 1 110 ? 52.344 19.492 52.072 1.00 28.27 1044 THR A N 1
ATOM 782 C CA . THR A 1 110 ? 53.369 18.526 52.474 1.00 29.02 1044 THR A CA 1
ATOM 783 C C . THR A 1 110 ? 54.725 18.891 51.847 1.00 28.90 1044 THR A C 1
ATOM 784 O O . THR A 1 110 ? 55.762 18.787 52.501 1.00 29.11 1044 THR A O 1
ATOM 788 N N . LEU A 1 111 ? 54.704 19.329 50.588 1.00 28.39 1045 LEU A N 1
ATOM 789 C CA . LEU A 1 111 ? 55.914 19.789 49.901 1.00 27.74 1045 LEU A CA 1
ATOM 790 C C . LEU A 1 111 ? 56.494 21.027 50.581 1.00 27.11 1045 LEU A C 1
ATOM 791 O O . LEU A 1 111 ? 57.712 21.165 50.709 1.00 26.82 1045 LEU A O 1
ATOM 796 N N . LEU A 1 112 ? 55.606 21.920 51.007 1.00 26.81 1046 LEU A N 1
ATOM 797 C CA . LEU A 1 112 ? 55.977 23.084 51.799 1.00 27.00 1046 LEU A CA 1
ATOM 798 C C . LEU A 1 112 ? 56.633 22.670 53.121 1.00 27.30 1046 LEU A C 1
ATOM 799 O O . LEU A 1 112 ? 57.681 23.208 53.494 1.00 27.15 1046 LEU A O 1
ATOM 804 N N . ALA A 1 113 ? 56.016 21.711 53.813 1.00 28.00 1047 ALA A N 1
ATOM 805 C CA . ALA A 1 113 ? 56.524 21.205 55.092 1.00 28.60 1047 ALA A CA 1
ATOM 806 C C . ALA A 1 113 ? 57.934 20.625 54.965 1.00 28.87 1047 ALA A C 1
ATOM 807 O O . ALA A 1 113 ? 58.790 20.866 55.821 1.00 29.16 1047 ALA A O 1
ATOM 809 N N . VAL A 1 114 ? 58.163 19.869 53.892 1.00 28.72 1048 VAL A N 1
ATOM 810 C CA . VAL A 1 114 ? 59.473 19.275 53.607 1.00 28.28 1048 VAL A CA 1
ATOM 811 C C . VAL A 1 114 ? 60.565 20.336 53.440 1.00 27.55 1048 VAL A C 1
ATOM 812 O O . VAL A 1 114 ? 61.630 20.237 54.054 1.00 27.31 1048 VAL A O 1
ATOM 816 N N . TYR A 1 115 ? 60.293 21.344 52.609 1.00 26.81 1049 TYR A N 1
ATOM 817 C CA . TYR A 1 115 ? 61.259 22.409 52.338 1.00 26.24 1049 TYR A CA 1
ATOM 818 C C . TYR A 1 115 ? 61.566 23.220 53.595 1.00 26.41 1049 TYR A C 1
ATOM 819 O O . TYR A 1 115 ? 62.732 23.502 53.891 1.00 26.47 1049 TYR A O 1
ATOM 828 N N . ASN A 1 116 ? 60.517 23.593 54.325 1.00 26.68 1050 ASN A N 1
ATOM 829 C CA . ASN A 1 116 ? 60.667 24.364 55.556 1.00 27.25 1050 ASN A CA 1
ATOM 830 C C . ASN A 1 116 ? 61.449 23.621 56.637 1.00 27.71 1050 ASN A C 1
ATOM 831 O O . ASN A 1 116 ? 62.245 24.227 57.347 1.00 27.78 1050 ASN A O 1
ATOM 836 N N . SER A 1 117 ? 61.223 22.312 56.751 1.00 28.45 1051 SER A N 1
ATOM 837 C CA . SER A 1 117 ? 61.966 21.477 57.699 1.00 29.04 1051 SER A CA 1
ATOM 838 C C . SER A 1 117 ? 63.446 21.388 57.333 1.00 28.77 1051 SER A C 1
ATOM 839 O O . SER A 1 117 ? 64.311 21.450 58.205 1.00 28.84 1051 SER A O 1
ATOM 842 N N . TRP A 1 118 ? 63.719 21.230 56.041 1.00 28.46 1052 TRP A N 1
ATOM 843 C CA . TRP A 1 118 ? 65.082 21.217 55.515 1.00 28.39 1052 TRP A CA 1
ATOM 844 C C . TRP A 1 118 ? 65.809 22.503 55.901 1.00 29.17 1052 TRP A C 1
ATOM 845 O O . TRP A 1 118 ? 66.926 22.463 56.420 1.00 29.11 1052 TRP A O 1
ATOM 856 N N . LYS A 1 119 ? 65.149 23.634 55.664 1.00 30.54 1053 LYS A N 1
ATOM 857 C CA . LYS A 1 119 ? 65.651 24.949 56.051 1.00 32.44 1053 LYS A CA 1
ATOM 858 C C . LYS A 1 119 ? 65.882 25.040 57.563 1.00 32.64 1053 LYS A C 1
ATOM 859 O O . LYS A 1 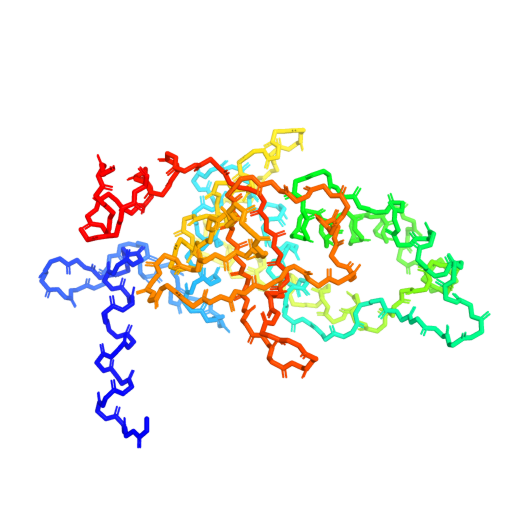119 ? 66.952 25.458 58.006 1.00 32.53 1053 LYS A O 1
ATOM 865 N N . ASN A 1 120 ? 64.880 24.636 58.343 1.00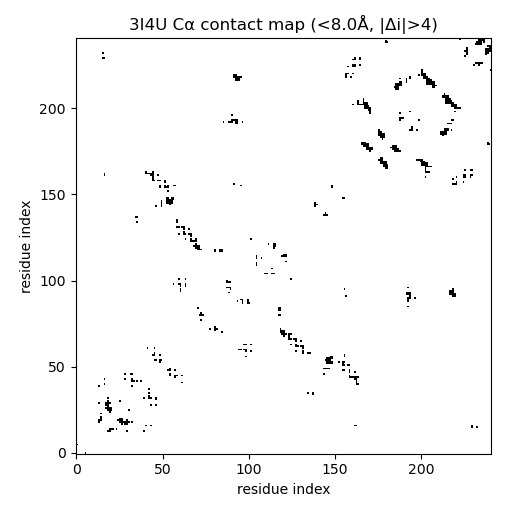 33.43 1054 ASN A N 1
ATOM 866 C CA . ASN A 1 120 ? 64.963 24.697 59.805 1.00 34.33 1054 ASN A CA 1
ATOM 867 C C . ASN A 1 120 ? 66.008 23.756 60.401 1.00 34.07 1054 ASN A C 1
ATOM 868 O O . ASN A 1 120 ? 66.484 23.979 61.514 1.00 34.24 1054 ASN A O 1
ATOM 873 N N . ASN A 1 121 ? 66.366 22.713 59.654 1.00 33.62 1055 ASN A N 1
ATOM 874 C CA . ASN A 1 121 ? 67.461 21.825 60.044 1.00 33.16 1055 ASN A CA 1
ATOM 875 C C . ASN A 1 121 ? 68.783 22.178 59.354 1.00 33.02 1055 ASN A C 1
ATOM 876 O O . ASN A 1 121 ? 69.669 21.329 59.200 1.00 32.92 1055 ASN A O 1
ATOM 881 N N . LYS A 1 122 ? 68.894 23.444 58.949 1.00 32.88 1056 LYS A N 1
ATOM 882 C CA . LYS A 1 122 ? 70.140 24.053 58.459 1.00 33.00 1056 LYS A CA 1
ATOM 883 C C . LYS A 1 122 ? 70.653 23.487 57.128 1.00 31.99 1056 LYS A C 1
ATOM 884 O O . LYS A 1 122 ? 71.867 23.412 56.914 1.00 31.91 1056 LYS A O 1
ATOM 890 N N . PHE A 1 123 ? 69.732 23.098 56.245 1.00 31.16 1057 PHE A N 1
ATOM 891 C CA . PHE A 1 123 ? 70.072 22.623 54.893 1.00 30.42 1057 PHE A CA 1
ATOM 892 C C . PHE A 1 123 ? 71.099 21.488 54.925 1.00 30.21 1057 PHE A C 1
ATOM 893 O O . PHE A 1 123 ? 72.067 21.486 54.161 1.00 29.87 1057 PHE A O 1
ATOM 901 N N . SER A 1 124 ? 70.866 20.525 55.813 1.00 30.24 1058 SER A N 1
ATOM 902 C CA . SER A 1 124 ? 71.851 19.501 56.146 1.00 30.49 1058 SER A CA 1
ATOM 903 C C . SER A 1 124 ? 71.695 18.254 55.287 1.00 30.84 1058 SER A C 1
ATOM 904 O O . SER A 1 124 ? 70.627 17.634 55.273 1.00 30.93 1058 SER A O 1
ATOM 907 N N . ASN A 1 125 ? 72.765 17.893 54.579 1.00 31.05 1059 ASN A N 1
ATOM 908 C CA . ASN A 1 125 ? 72.798 16.651 53.804 1.00 31.44 1059 ASN A CA 1
ATOM 909 C C . ASN A 1 125 ? 72.548 15.391 54.650 1.00 31.07 1059 ASN A C 1
ATOM 910 O O . ASN A 1 125 ? 71.728 14.561 54.258 1.00 31.11 1059 ASN A O 1
ATOM 915 N N . PRO A 1 126 ? 73.256 15.230 55.796 1.00 30.72 1060 PRO A N 1
ATOM 916 C CA . PRO A 1 126 ? 72.911 14.124 56.699 1.00 30.65 1060 PRO A CA 1
ATOM 917 C C . PRO A 1 126 ? 71.428 14.070 57.084 1.00 30.58 1060 PRO A C 1
ATOM 918 O O . PRO A 1 126 ? 70.861 12.975 57.166 1.00 30.65 1060 PRO A O 1
ATOM 922 N N . TRP A 1 127 ? 70.810 15.231 57.310 1.00 30.25 1061 TRP A N 1
ATOM 923 C CA . TRP A 1 127 ? 69.381 15.290 57.633 1.00 30.05 1061 TRP A CA 1
ATOM 924 C C . TRP A 1 127 ? 68.532 14.762 56.477 1.00 30.03 1061 TRP A C 1
ATOM 925 O O . TRP A 1 127 ? 67.544 14.054 56.701 1.00 30.00 1061 TRP A O 1
ATOM 936 N N . CYS A 1 128 ? 68.920 15.113 55.250 1.00 30.10 1062 CYS A N 1
ATOM 937 C CA . CYS A 1 128 ? 68.241 14.625 54.050 1.00 30.63 1062 CYS A CA 1
ATOM 938 C C . CYS A 1 128 ? 68.337 13.106 53.955 1.00 31.76 1062 CYS A C 1
ATOM 939 O O . CYS A 1 128 ? 67.340 12.438 53.688 1.00 31.58 1062 CYS A O 1
ATOM 942 N N . TYR A 1 129 ? 69.536 12.576 54.192 1.00 33.97 1063 TYR A N 1
ATOM 943 C CA . TYR A 1 129 ? 69.780 11.134 54.222 1.00 36.35 1063 TYR A CA 1
ATOM 944 C C . TYR A 1 129 ? 68.906 10.419 55.258 1.00 36.39 1063 TYR A C 1
ATOM 945 O O . TYR A 1 129 ? 68.322 9.372 54.969 1.00 36.50 1063 TYR A O 1
ATOM 954 N N . GLU A 1 130 ? 68.837 10.990 56.461 1.00 36.30 1064 GLU A N 1
ATOM 955 C CA . GLU A 1 130 ? 68.055 10.431 57.564 1.00 36.50 1064 GLU A CA 1
ATOM 956 C C . GLU A 1 130 ? 66.566 10.347 57.226 1.00 34.86 1064 GLU A C 1
ATOM 957 O O . GLU A 1 130 ? 65.883 9.399 57.617 1.00 34.62 1064 GLU A O 1
ATOM 963 N N . ASN A 1 131 ? 66.076 11.342 56.494 1.00 33.68 1065 ASN A N 1
ATOM 964 C CA . ASN A 1 131 ? 64.653 11.462 56.191 1.00 32.97 1065 ASN A CA 1
ATOM 965 C C . ASN A 1 131 ? 64.251 10.974 54.794 1.00 32.49 1065 ASN A C 1
ATOM 966 O O . ASN A 1 131 ? 63.097 11.139 54.377 1.00 32.37 1065 ASN A O 1
ATOM 971 N N . PHE A 1 132 ? 65.205 10.361 54.092 1.00 32.30 1066 PHE A N 1
ATOM 972 C CA . PHE A 1 132 ? 64.988 9.800 52.752 1.00 32.60 1066 PHE A CA 1
ATOM 973 C C . PHE A 1 132 ? 64.560 10.863 51.741 1.00 32.25 1066 PHE A C 1
ATOM 974 O O . PHE A 1 132 ? 63.671 10.646 50.910 1.00 32.21 1066 PHE A O 1
ATOM 982 N N . ILE A 1 133 ? 65.218 12.013 51.831 1.00 31.95 1067 ILE A N 1
ATOM 983 C CA . ILE A 1 133 ? 64.973 13.131 50.936 1.00 31.73 1067 ILE A CA 1
ATOM 984 C C . ILE A 1 133 ? 66.206 13.365 50.068 1.00 31.70 1067 ILE A C 1
ATOM 985 O O . ILE A 1 133 ? 67.342 13.284 50.545 1.00 31.52 1067 ILE A O 1
ATOM 990 N N . GLN A 1 134 ? 65.965 13.627 48.787 1.00 31.82 1068 GLN A N 1
ATOM 991 C CA . GLN A 1 134 ? 67.022 13.925 47.831 1.00 32.38 1068 GLN A CA 1
ATOM 992 C C . GLN A 1 134 ? 67.487 15.363 48.017 1.00 31.36 1068 GLN A C 1
ATOM 993 O O . GLN A 1 134 ? 66.776 16.303 47.660 1.00 31.01 1068 GLN A O 1
ATOM 999 N N . ALA A 1 135 ? 68.680 15.522 48.583 1.00 30.93 1069 ALA A N 1
ATOM 1000 C CA . ALA A 1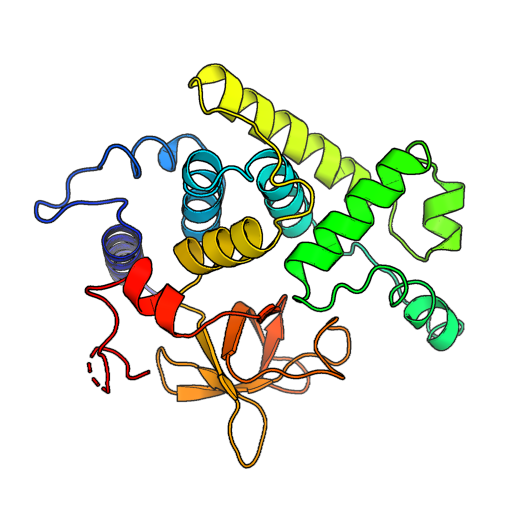 135 ? 69.262 16.841 48.834 1.00 30.83 1069 ALA A CA 1
ATOM 1001 C C . ALA A 1 135 ? 69.415 17.658 47.552 1.00 31.20 1069 ALA A C 1
ATOM 1002 O O . ALA A 1 135 ? 69.191 18.868 47.559 1.00 31.13 1069 ALA A O 1
ATOM 1004 N N . ARG A 1 136 ? 69.790 16.988 46.462 1.00 31.97 1070 ARG A N 1
ATOM 1005 C CA . ARG A 1 136 ? 69.977 17.636 45.159 1.00 33.17 1070 ARG A CA 1
ATOM 1006 C C . ARG A 1 136 ? 68.702 18.269 44.597 1.00 31.77 1070 ARG A C 1
ATOM 1007 O O . ARG A 1 136 ? 68.763 19.303 43.929 1.00 31.47 1070 ARG A O 1
ATOM 1015 N N . SER A 1 137 ? 67.558 17.643 44.866 1.00 30.52 1071 SER A N 1
ATOM 1016 C CA . SER A 1 137 ? 66.265 18.163 44.415 1.00 29.50 1071 SER A CA 1
ATOM 1017 C C . SER A 1 137 ? 65.848 19.398 45.208 1.00 28.51 1071 SER A C 1
ATOM 1018 O O . SER A 1 137 ? 65.251 20.325 44.654 1.00 28.34 1071 SER A O 1
ATOM 1021 N N . LEU A 1 138 ? 66.165 19.405 46.501 1.00 27.24 1072 LEU A N 1
ATOM 1022 C CA . LEU A 1 138 ? 65.875 20.552 47.359 1.00 26.19 1072 LEU A CA 1
ATOM 1023 C C . LEU A 1 138 ? 66.761 21.742 47.009 1.00 25.87 1072 LEU A C 1
ATOM 1024 O O . LEU A 1 138 ? 66.313 22.890 47.055 1.00 25.40 1072 LEU A O 1
ATOM 1029 N N . ARG A 1 139 ? 68.011 21.460 46.653 1.00 26.07 1073 ARG A N 1
ATOM 1030 C CA . ARG A 1 139 ? 68.941 22.498 46.210 1.00 26.93 1073 ARG A CA 1
ATOM 1031 C C . ARG A 1 139 ? 68.467 23.155 44.913 1.00 27.33 1073 ARG A C 1
ATOM 1032 O O . ARG A 1 139 ? 68.536 24.376 44.776 1.00 26.85 1073 ARG A O 1
ATOM 1040 N N . ARG A 1 140 ? 67.986 22.342 43.972 1.00 28.62 1074 ARG A N 1
ATOM 1041 C CA . ARG A 1 140 ? 67.410 22.858 42.731 1.00 31.30 1074 ARG A CA 1
ATOM 1042 C C . ARG A 1 140 ? 66.127 23.653 43.005 1.00 28.93 1074 ARG A C 1
ATOM 1043 O O . ARG A 1 140 ? 65.903 24.696 42.394 1.00 29.20 1074 ARG A O 1
ATOM 1051 N N . ALA A 1 141 ? 65.298 23.160 43.925 1.00 27.61 1075 ALA A N 1
ATOM 1052 C CA . ALA A 1 141 ? 64.104 23.888 44.374 1.00 26.34 1075 ALA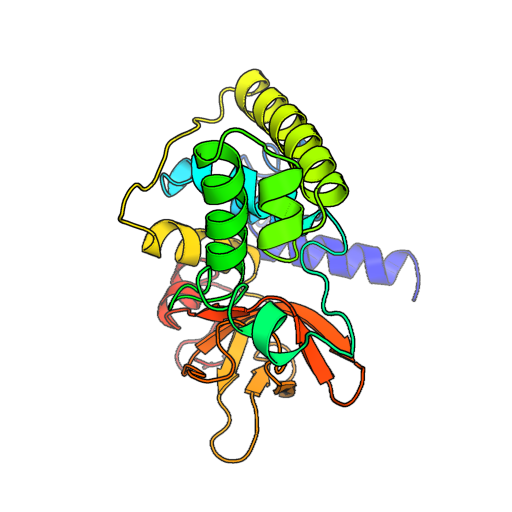 A CA 1
ATOM 1053 C C . ALA A 1 141 ? 64.478 25.242 44.979 1.00 26.00 1075 ALA A C 1
ATOM 1054 O O . ALA A 1 141 ? 63.829 26.253 44.706 1.00 25.87 1075 ALA A O 1
ATOM 1056 N N . GLN A 1 142 ? 65.532 25.246 45.794 1.00 25.86 1076 GLN A N 1
ATOM 1057 C CA . GLN A 1 142 ? 66.065 26.463 46.405 1.00 26.01 1076 GLN A CA 1
ATOM 1058 C C . GLN A 1 142 ? 66.521 27.479 45.354 1.00 25.96 1076 GLN A C 1
ATOM 1059 O O . GLN A 1 142 ? 66.229 28.669 45.474 1.00 26.00 1076 GLN A O 1
ATOM 1065 N N . ASP A 1 143 ? 67.237 27.006 44.335 1.00 26.03 1077 ASP A N 1
ATOM 1066 C CA . ASP A 1 143 ? 67.676 27.863 43.231 1.00 26.22 1077 ASP A CA 1
ATOM 1067 C C . ASP A 1 143 ? 66.492 28.476 42.489 1.00 25.18 1077 ASP A C 1
ATOM 1068 O O . ASP A 1 143 ? 66.498 29.666 42.170 1.00 25.14 1077 ASP A O 1
ATOM 1073 N N . ILE A 1 144 ? 65.482 27.655 42.217 1.00 24.08 1078 ILE A N 1
ATOM 1074 C CA . ILE A 1 144 ? 64.286 28.106 41.513 1.00 23.01 1078 ILE A CA 1
ATOM 1075 C C . ILE A 1 144 ? 63.547 29.155 42.346 1.00 22.84 1078 ILE A C 1
ATOM 1076 O O . ILE A 1 144 ? 63.147 30.194 41.817 1.00 22.82 1078 ILE A O 1
ATOM 1081 N N . ARG A 1 145 ? 63.402 28.897 43.646 1.00 22.56 1079 ARG A N 1
ATOM 1082 C CA . ARG A 1 145 ? 62.734 29.836 44.552 1.00 22.83 1079 ARG A CA 1
ATOM 1083 C C . ARG A 1 145 ? 63.382 31.223 44.528 1.00 23.54 1079 ARG A C 1
ATOM 1084 O O . ARG A 1 145 ? 62.679 32.233 44.465 1.00 23.37 1079 ARG A O 1
ATOM 1092 N N . LYS A 1 146 ? 64.714 31.258 44.571 1.00 24.70 1080 LYS A N 1
ATOM 1093 C CA . LYS A 1 146 ? 65.468 32.510 44.517 1.00 27.06 1080 LYS A CA 1
ATOM 1094 C C . LYS A 1 146 ? 65.203 33.253 43.211 1.00 26.18 1080 LYS A C 1
ATOM 1095 O O . LYS A 1 146 ? 65.042 34.475 43.211 1.00 26.07 1080 LYS A O 1
ATOM 1101 N N . GLN A 1 147 ? 65.164 32.508 42.106 1.00 26.35 1081 GLN A N 1
ATOM 1102 C CA . GLN A 1 147 ? 64.835 33.076 40.805 1.00 26.60 1081 GLN A CA 1
ATOM 1103 C C . GLN A 1 147 ? 63.422 33.666 40.809 1.00 26.09 1081 GLN A C 1
ATOM 1104 O O . GLN A 1 147 ? 63.226 34.807 40.391 1.00 25.92 1081 GLN A O 1
ATOM 1110 N N . MET A 1 148 ? 62.449 32.894 41.292 1.00 25.58 1082 MET A N 1
ATOM 1111 C CA . MET A 1 148 ? 61.058 33.357 41.334 1.00 25.49 1082 MET A CA 1
ATOM 1112 C C . MET A 1 148 ? 60.893 34.574 42.241 1.00 25.47 1082 MET A C 1
ATOM 1113 O O . MET A 1 148 ? 60.160 35.500 41.906 1.00 25.16 1082 MET A O 1
ATOM 1118 N N . LEU A 1 149 ? 61.581 34.563 43.382 1.00 25.86 1083 LEU A N 1
ATOM 1119 C CA . LEU A 1 149 ? 61.564 35.686 44.321 1.00 26.46 1083 LEU A CA 1
ATOM 1120 C C . LEU A 1 149 ? 62.136 36.955 43.689 1.00 26.41 1083 LEU A C 1
ATOM 1121 O O . LEU A 1 149 ? 61.619 38.052 43.914 1.00 26.64 1083 LEU A O 1
ATOM 1126 N N . GLY A 1 150 ? 63.199 36.800 42.903 1.00 26.18 1084 GLY A N 1
ATOM 1127 C CA . GLY A 1 150 ? 63.797 37.922 42.184 1.00 26.14 1084 GLY A CA 1
ATOM 1128 C C . GLY A 1 150 ? 62.846 38.570 41.194 1.00 25.94 1084 GLY A C 1
ATOM 1129 O O . GLY A 1 150 ? 62.878 39.787 41.002 1.00 26.22 1084 GLY A O 1
ATOM 1130 N N . ILE A 1 151 ? 62.001 37.756 40.563 1.00 25.73 1085 ILE A N 1
ATOM 1131 C CA . ILE A 1 151 ? 60.968 38.252 39.647 1.00 25.38 1085 ILE A CA 1
ATOM 1132 C C . ILE A 1 151 ? 59.859 38.971 40.420 1.00 25.88 1085 ILE A C 1
ATOM 1133 O O . ILE A 1 151 ? 59.386 40.030 39.994 1.00 25.62 1085 ILE A O 1
ATOM 1138 N N . MET A 1 152 ? 59.452 38.393 41.550 1.00 26.53 1086 MET A N 1
ATOM 1139 C CA . MET A 1 152 ? 58.472 39.024 42.439 1.00 27.76 1086 MET A CA 1
ATOM 1140 C C . MET A 1 152 ? 58.932 40.423 42.834 1.00 27.97 1086 MET A C 1
ATOM 1141 O O . MET A 1 152 ? 58.163 41.385 42.753 1.00 27.89 1086 MET A O 1
ATOM 1146 N N . ASP A 1 153 ? 60.195 40.519 43.253 1.00 28.65 1087 ASP A N 1
ATOM 1147 C CA . ASP A 1 153 ? 60.778 41.773 43.727 1.00 29.33 1087 ASP A CA 1
ATOM 1148 C C . ASP A 1 153 ? 60.901 42.818 42.620 1.00 29.27 1087 ASP A C 1
ATOM 1149 O O . ASP A 1 153 ? 60.574 43.985 42.839 1.00 29.41 1087 ASP A O 1
ATOM 1154 N N . ARG A 1 154 ? 61.356 42.398 41.438 1.00 29.02 1088 ARG A N 1
ATOM 1155 C CA . ARG A 1 154 ? 61.476 43.307 40.290 1.00 29.12 1088 ARG A CA 1
ATOM 1156 C C . ARG A 1 154 ? 60.166 44.044 39.994 1.00 28.94 1088 ARG A C 1
ATOM 1157 O O . ARG A 1 154 ? 60.170 45.249 39.731 1.00 28.85 1088 ARG A O 1
ATOM 1165 N N . HIS A 1 155 ? 59.057 43.310 40.051 1.00 29.15 1089 HIS A N 1
ATOM 1166 C CA . HIS A 1 155 ? 57.749 43.831 39.670 1.00 29.75 1089 HIS A CA 1
ATOM 1167 C C . HIS A 1 155 ? 56.875 44.204 40.870 1.00 30.85 1089 HIS A C 1
ATOM 1168 O O . HIS A 1 155 ? 55.652 44.336 40.741 1.00 31.06 1089 HIS A O 1
ATOM 1175 N N . LYS A 1 156 ? 57.517 44.377 42.026 1.00 31.94 1090 LYS A N 1
ATOM 1176 C CA . LYS A 1 156 ? 56.859 44.809 43.264 1.00 33.46 1090 LYS A CA 1
ATOM 1177 C C . LYS A 1 156 ? 55.635 43.960 43.630 1.00 32.27 1090 LYS A C 1
ATOM 1178 O O . LYS A 1 156 ? 54.575 44.486 43.977 1.00 32.29 1090 LYS A O 1
ATOM 1184 N N . LEU A 1 157 ? 55.793 42.643 43.537 1.00 31.39 1091 LEU A N 1
ATOM 1185 C CA . LEU A 1 157 ? 54.750 41.709 43.946 1.00 30.65 1091 LEU A CA 1
ATOM 1186 C C . LEU A 1 157 ? 55.053 41.249 45.367 1.00 30.52 1091 LEU A C 1
ATOM 1187 O O . LEU A 1 157 ? 56.042 40.553 45.600 1.00 30.30 1091 LEU A O 1
ATOM 1192 N N . ASP A 1 158 ? 54.204 41.664 46.307 1.00 30.75 1092 ASP A N 1
ATOM 1193 C CA . ASP A 1 158 ? 54.444 41.475 47.741 1.00 31.39 1092 ASP A CA 1
ATOM 1194 C C . ASP A 1 158 ? 54.597 40.015 48.151 1.00 31.08 1092 ASP A C 1
ATOM 1195 O O . ASP A 1 158 ? 53.829 39.150 47.721 1.00 30.84 1092 ASP A O 1
ATOM 1200 N N . VAL A 1 159 ? 55.598 39.755 48.986 1.00 31.07 1093 VAL A N 1
ATOM 1201 C CA . VAL A 1 159 ? 55.851 38.414 49.502 1.00 31.31 1093 VAL A CA 1
ATOM 1202 C C . VAL A 1 159 ? 55.517 38.378 50.992 1.00 31.74 1093 VAL A C 1
ATOM 1203 O O . VAL A 1 159 ? 56.214 38.987 51.808 1.00 31.85 1093 VAL A O 1
ATOM 1207 N N . VAL A 1 160 ? 54.428 37.688 51.330 1.00 32.23 1094 VAL A N 1
ATOM 1208 C CA . VAL A 1 160 ? 53.977 37.550 52.717 1.00 32.72 1094 VAL A CA 1
ATOM 1209 C C . VAL A 1 160 ? 53.616 36.106 53.057 1.00 32.64 1094 VAL A C 1
ATOM 1210 O O . VAL A 1 160 ? 53.298 35.309 52.171 1.00 32.28 1094 VAL A O 1
ATOM 1214 N N . SER A 1 161 ? 53.665 35.786 54.347 1.00 32.70 1095 SER A N 1
ATOM 1215 C CA . SER A 1 161 ? 53.339 34.453 54.836 1.00 33.15 1095 SER A CA 1
ATOM 1216 C C . SER A 1 161 ? 51.911 34.395 55.372 1.00 33.72 1095 SER A C 1
ATOM 1217 O O . SER A 1 161 ? 51.392 35.383 55.899 1.00 33.75 1095 SER A O 1
ATOM 1220 N N . CYS A 1 162 ? 51.279 33.233 55.231 1.00 34.63 1096 CYS A N 1
ATOM 1221 C CA . CYS A 1 162 ? 49.941 33.015 55.777 1.00 35.83 1096 CYS A CA 1
ATOM 1222 C C . CYS A 1 162 ? 50.003 32.585 57.243 1.00 37.00 1096 CYS A C 1
ATOM 1223 O O . CYS A 1 162 ? 48.978 32.542 57.929 1.00 37.04 1096 CYS A O 1
ATOM 1226 N N . GLY A 1 163 ? 51.210 32.279 57.716 1.00 38.74 1097 GLY A N 1
ATOM 1227 C CA . GLY A 1 163 ? 51.416 31.779 59.071 1.00 41.27 1097 GLY A CA 1
ATOM 1228 C C . GLY A 1 163 ? 50.714 30.452 59.265 1.00 43.38 1097 GLY A C 1
ATOM 1229 O O . GLY A 1 163 ? 50.984 29.487 58.546 1.00 43.20 1097 GLY A O 1
ATOM 1230 N N . LYS A 1 164 ? 49.798 30.419 60.229 1.00 45.59 1098 LYS A N 1
ATOM 1231 C CA . LYS A 1 164 ? 49.004 29.224 60.515 1.00 48.68 1098 LYS A CA 1
ATOM 1232 C C . LYS A 1 164 ? 47.735 29.131 59.656 1.00 46.85 1098 LYS A C 1
ATOM 1233 O O . LYS A 1 164 ? 47.071 28.093 59.636 1.00 47.10 1098 LYS A O 1
ATOM 1239 N N . SER A 1 165 ? 47.415 30.211 58.944 1.00 45.41 1099 SER A N 1
ATOM 1240 C CA . SER A 1 165 ? 46.217 30.276 58.105 1.00 43.48 1099 SER A CA 1
ATOM 1241 C C . SER A 1 165 ? 46.460 29.674 56.718 1.00 41.76 1099 SER A C 1
ATOM 1242 O O . SER A 1 165 ? 46.399 30.372 55.705 1.00 41.48 1099 SER A O 1
ATOM 1245 N N . THR A 1 166 ? 46.718 28.369 56.685 1.00 39.59 1100 THR A N 1
ATOM 1246 C CA . THR A 1 166 ? 47.084 27.672 55.450 1.00 37.74 1100 THR A CA 1
ATOM 1247 C C . THR A 1 166 ? 45.907 27.436 54.496 1.00 36.70 1100 THR A C 1
ATOM 1248 O O . THR A 1 166 ? 46.109 26.996 53.362 1.00 36.56 1100 THR A O 1
ATOM 1252 N N . VAL A 1 167 ? 44.688 27.725 54.952 1.00 35.49 1101 VAL A N 1
ATOM 1253 C CA . VAL A 1 167 ? 43.511 27.689 54.079 1.00 34.79 1101 VAL A CA 1
ATOM 1254 C C . VAL A 1 167 ? 43.719 28.618 52.878 1.00 34.24 1101 VAL A C 1
ATOM 1255 O O . VAL A 1 167 ? 43.216 28.358 51.783 1.00 34.06 1101 VAL A O 1
ATOM 1259 N N . ARG A 1 168 ? 44.490 29.683 53.094 1.00 33.75 1102 ARG A N 1
ATOM 1260 C CA . ARG A 1 168 ? 44.785 30.663 52.053 1.00 33.63 1102 ARG A CA 1
ATOM 1261 C C . ARG A 1 168 ? 45.663 30.067 50.951 1.00 31.83 1102 ARG A C 1
ATOM 1262 O O . ARG A 1 168 ? 45.541 30.444 49.786 1.00 31.43 1102 ARG A O 1
ATOM 1270 N N . VAL A 1 169 ? 46.533 29.132 51.330 1.00 30.16 1103 VAL A N 1
ATOM 1271 C CA . VAL A 1 169 ? 47.346 28.383 50.373 1.00 28.63 1103 VAL A CA 1
ATOM 1272 C C . VAL A 1 169 ? 46.455 27.466 49.535 1.00 28.08 1103 VAL A C 1
ATOM 1273 O O . VAL A 1 169 ? 46.589 27.423 48.313 1.00 28.03 1103 VAL A O 1
ATOM 1277 N N . GLN A 1 170 ? 45.540 26.752 50.192 1.00 27.53 1104 GLN A N 1
ATOM 1278 C CA . GLN A 1 170 ? 44.602 25.870 49.496 1.00 27.40 1104 GLN A CA 1
ATOM 1279 C C . GLN A 1 170 ? 43.763 26.638 48.481 1.00 27.09 1104 GLN A C 1
ATOM 1280 O O . GLN A 1 170 ? 43.575 26.181 47.351 1.00 26.95 1104 GLN A O 1
ATOM 1286 N N . LYS A 1 171 ? 43.267 27.804 48.890 1.00 27.01 1105 LYS A N 1
ATOM 1287 C CA . LYS A 1 171 ? 42.457 28.658 48.022 1.00 27.70 1105 LYS A CA 1
ATOM 1288 C C . LYS A 1 171 ? 43.251 29.122 46.804 1.00 26.56 1105 LYS A C 1
ATOM 1289 O O . LYS A 1 171 ? 42.741 29.099 45.684 1.00 26.78 1105 LYS A O 1
ATOM 1295 N N . ALA A 1 172 ? 44.502 29.523 47.032 1.00 25.65 1106 ALA A N 1
ATOM 1296 C CA . ALA A 1 172 ? 45.388 29.978 45.959 1.00 24.70 1106 ALA A CA 1
ATOM 1297 C C . ALA A 1 172 ? 45.663 28.881 44.929 1.00 24.27 1106 ALA A C 1
ATOM 1298 O O . ALA A 1 172 ? 45.625 29.139 43.725 1.00 24.25 1106 ALA A O 1
ATOM 1300 N N . ILE A 1 173 ? 45.927 27.666 45.408 1.00 23.89 1107 ILE A N 1
ATOM 1301 C CA . ILE A 1 173 ? 46.071 26.490 44.541 1.00 23.79 1107 ILE A CA 1
ATOM 1302 C C . ILE A 1 173 ? 44.801 26.271 43.718 1.00 24.18 1107 ILE A C 1
ATOM 1303 O O . ILE A 1 173 ? 44.868 26.044 42.509 1.00 24.05 1107 ILE A O 1
ATOM 1308 N N . CYS A 1 174 ? 43.650 26.352 44.384 1.00 25.12 1108 CYS A N 1
ATOM 1309 C CA . CYS A 1 174 ? 42.357 26.180 43.729 1.00 25.38 1108 CYS A CA 1
ATOM 1310 C C . CYS A 1 174 ? 42.109 27.223 42.635 1.00 25.21 1108 CYS A C 1
ATOM 1311 O O . CYS A 1 174 ? 41.572 26.896 41.575 1.00 25.44 1108 CYS A O 1
ATOM 1314 N N . SER A 1 175 ? 42.513 28.468 42.887 1.00 24.86 1109 SER A N 1
ATOM 1315 C CA . SER A 1 175 ? 42.362 29.546 41.904 1.00 24.69 1109 SER A CA 1
ATOM 1316 C C . SER A 1 175 ? 43.136 29.282 40.609 1.00 24.74 1109 SER A C 1
ATOM 1317 O O . SER A 1 175 ? 42.804 29.833 39.561 1.00 24.77 1109 SER A O 1
ATOM 1320 N N . GLY A 1 176 ? 44.174 28.453 40.696 1.00 24.85 1110 GLY A N 1
ATOM 1321 C CA . GLY A 1 176 ? 44.988 28.108 39.538 1.00 24.90 1110 GLY A CA 1
ATOM 1322 C C . GLY A 1 176 ? 44.590 26.782 38.925 1.00 24.84 1110 GLY A C 1
ATOM 1323 O O . GLY A 1 176 ? 44.621 26.618 37.705 1.00 24.86 1110 GLY A O 1
ATOM 1324 N N . PHE A 1 177 ? 44.193 25.840 39.772 1.00 24.52 1111 PHE A N 1
ATOM 1325 C CA . PHE A 1 177 ? 43.988 24.469 39.329 1.00 24.31 1111 PHE A CA 1
ATOM 1326 C C . PHE A 1 177 ? 42.545 23.971 39.419 1.00 24.64 1111 PHE A C 1
ATOM 1327 O O . PHE A 1 177 ? 42.315 22.762 39.430 1.00 24.30 1111 PHE A O 1
ATOM 1335 N N . PHE A 1 178 ? 41.585 24.898 39.454 1.00 25.61 1112 PHE A N 1
ATOM 1336 C CA . PHE A 1 178 ? 40.153 24.550 39.482 1.00 27.06 1112 PHE A CA 1
ATOM 1337 C C . PHE A 1 178 ? 39.743 23.614 38.340 1.00 28.87 1112 PHE A C 1
ATOM 1338 O O . PHE A 1 178 ? 38.824 22.806 38.495 1.00 28.92 1112 PHE A O 1
ATOM 1346 N N . ARG A 1 179 ? 40.437 23.736 37.207 1.00 30.68 1113 ARG A N 1
ATOM 1347 C CA A ARG A 1 179 ? 40.223 22.886 36.035 0.50 32.07 1113 ARG A CA 1
ATOM 1348 C CA B ARG A 1 179 ? 40.191 22.880 36.049 0.50 31.72 1113 ARG A CA 1
ATOM 1349 C C . ARG A 1 179 ? 40.461 21.416 36.382 1.00 31.72 1113 ARG A C 1
ATOM 1350 O O . ARG A 1 179 ? 39.848 20.520 35.800 1.00 31.98 1113 ARG A O 1
ATOM 1365 N N . ASN A 1 180 ? 41.367 21.187 37.329 1.00 31.04 1114 ASN A N 1
ATOM 1366 C CA . ASN A 1 180 ? 41.724 19.850 37.789 1.00 30.11 1114 ASN A CA 1
ATOM 1367 C C . ASN A 1 180 ? 40.974 19.441 39.059 1.00 30.19 1114 ASN A C 1
ATOM 1368 O O . ASN A 1 180 ? 41.536 18.776 39.933 1.00 30.13 1114 ASN A O 1
ATOM 1373 N N . ALA A 1 181 ? 39.712 19.848 39.159 1.00 30.19 1115 ALA A N 1
ATOM 1374 C CA . ALA A 1 181 ? 38.876 19.481 40.294 1.00 30.86 1115 ALA A CA 1
ATOM 1375 C C . ALA A 1 181 ? 38.355 18.060 40.131 1.00 31.88 1115 ALA A C 1
ATOM 1376 O O . ALA A 1 181 ? 38.023 17.634 39.020 1.00 31.70 1115 ALA A O 1
ATOM 1378 N N . ALA A 1 182 ? 38.290 17.339 41.247 1.00 33.79 1116 ALA A N 1
ATOM 1379 C CA . ALA A 1 182 ? 37.721 15.998 41.289 1.00 36.19 1116 ALA A CA 1
ATOM 1380 C C . ALA A 1 182 ? 36.871 15.817 42.548 1.00 38.09 1116 ALA A C 1
ATOM 1381 O O . ALA A 1 182 ? 37.251 16.258 43.636 1.00 38.22 1116 ALA A O 1
ATOM 1383 N N . LYS A 1 183 ? 35.716 15.179 42.385 1.00 40.65 1117 LYS A N 1
ATOM 1384 C CA . LYS A 1 183 ? 34.843 14.838 43.506 1.00 43.75 1117 LYS A CA 1
ATOM 1385 C C . LYS A 1 183 ? 34.873 13.326 43.744 1.00 45.13 1117 LYS A C 1
ATOM 1386 O O . LYS A 1 183 ? 34.844 12.544 42.789 1.00 45.06 1117 LYS A O 1
ATOM 1392 N N . LYS A 1 184 ? 34.935 12.923 45.013 1.00 47.96 1118 LYS A N 1
ATOM 1393 C CA . LYS A 1 184 ? 34.993 11.507 45.373 1.00 51.49 1118 LYS A CA 1
ATOM 1394 C C . LYS A 1 184 ? 33.761 10.750 44.884 1.00 54.25 1118 LYS A C 1
ATOM 1395 O O . LYS A 1 184 ? 32.628 11.195 45.076 1.00 54.28 1118 LYS A O 1
ATOM 1401 N N . ASP A 1 185 ? 34.007 9.615 44.236 1.00 58.68 1119 ASP A N 1
ATOM 1402 C CA . ASP A 1 185 ? 32.948 8.749 43.736 1.00 63.14 1119 ASP A CA 1
ATOM 1403 C C . ASP A 1 185 ? 32.525 7.780 44.838 1.00 65.78 1119 ASP A C 1
ATOM 1404 O O . ASP A 1 185 ? 33.381 7.161 45.474 1.00 66.28 1119 ASP A O 1
ATOM 1409 N N . PRO A 1 186 ? 31.203 7.657 45.075 1.00 67.77 1120 PRO A N 1
ATOM 1410 C CA . PRO A 1 186 ? 30.663 6.747 46.092 1.00 67.98 1120 PRO A CA 1
ATOM 1411 C C . PRO A 1 186 ? 31.211 5.319 46.012 1.00 67.14 1120 PRO A C 1
ATOM 1412 O O . PRO A 1 186 ? 31.469 4.707 47.051 1.00 67.02 1120 PRO A O 1
ATOM 1416 N N . GLN A 1 187 ? 31.400 4.803 44.798 1.00 66.40 1121 GLN A N 1
ATOM 1417 C CA . GLN A 1 187 ? 31.820 3.411 44.617 1.00 65.58 1121 GLN A CA 1
ATOM 1418 C C . GLN A 1 187 ? 33.335 3.204 44.530 1.00 65.41 1121 GLN A C 1
ATOM 1419 O O . GLN A 1 187 ? 33.879 2.341 45.224 1.00 64.62 1121 GLN A O 1
ATOM 1425 N N . GLU A 1 188 ? 34.010 3.986 43.689 1.00 65.66 1122 GLU A N 1
ATOM 1426 C CA . GLU A 1 188 ? 35.458 3.841 43.512 1.00 67.91 1122 GLU A CA 1
ATOM 1427 C C . GLU A 1 188 ? 36.147 5.120 43.038 1.00 63.64 1122 GLU A C 1
ATOM 1428 O O . GLU A 1 188 ? 35.751 5.715 42.032 1.00 63.97 1122 GLU A O 1
ATOM 1434 N N . GLY A 1 189 ? 37.184 5.522 43.772 1.00 60.06 1123 GLY A N 1
ATOM 1435 C CA . GLY A 1 189 ? 38.034 6.651 43.399 1.00 54.73 1123 GLY A CA 1
ATOM 1436 C C . GLY A 1 189 ? 37.323 7.984 43.274 1.00 51.35 1123 GLY A C 1
ATOM 1437 O O . GLY A 1 189 ? 36.427 8.302 44.060 1.00 50.87 1123 GLY A O 1
ATOM 1438 N N . TYR A 1 190 ? 37.738 8.760 42.275 1.00 48.32 1124 TYR A N 1
ATOM 1439 C CA . TYR A 1 190 ? 37.236 10.113 42.047 1.00 45.74 1124 TYR A CA 1
ATOM 1440 C C . TYR A 1 190 ? 36.797 10.282 40.602 1.00 45.35 1124 TYR A C 1
ATOM 1441 O O . TYR A 1 190 ? 37.255 9.557 39.719 1.00 45.23 1124 TYR A O 1
ATOM 1450 N N . ARG A 1 191 ? 35.906 11.239 40.368 1.00 45.05 1125 ARG A N 1
ATOM 1451 C CA . ARG A 1 191 ? 35.543 11.630 39.013 1.00 45.18 1125 ARG A CA 1
ATOM 1452 C C . ARG A 1 191 ? 35.926 13.084 38.787 1.00 44.10 1125 ARG A C 1
ATOM 1453 O O . ARG A 1 191 ? 35.541 13.959 39.564 1.00 43.81 1125 ARG A O 1
ATOM 1461 N N . THR A 1 192 ? 36.701 13.330 37.733 1.00 43.64 1126 THR A N 1
ATOM 1462 C CA . THR A 1 192 ? 37.108 14.683 37.369 1.00 43.61 1126 THR A CA 1
ATOM 1463 C C . THR A 1 192 ? 35.882 15.465 36.921 1.00 44.67 1126 THR A C 1
ATOM 1464 O O . THR A 1 192 ? 34.967 14.903 36.321 1.00 44.48 1126 THR A O 1
ATOM 1468 N N . LEU A 1 193 ? 35.859 16.757 37.217 1.00 46.67 1127 LEU A N 1
ATOM 1469 C CA . LEU A 1 193 ? 34.730 17.593 36.823 1.00 49.25 1127 LEU A CA 1
ATOM 1470 C C . LEU A 1 193 ? 34.745 17.941 35.342 1.00 51.11 1127 LEU A C 1
ATOM 1471 O O . LEU A 1 193 ? 33.690 18.152 34.739 1.00 51.17 1127 LEU A O 1
ATOM 1476 N N . ILE A 1 194 ? 35.945 17.985 34.768 1.00 53.78 1128 ILE A N 1
ATOM 1477 C CA . ILE A 1 194 ? 36.154 18.440 33.392 1.00 56.42 1128 ILE A CA 1
ATOM 1478 C C . ILE A 1 194 ? 35.561 17.514 32.320 1.00 56.52 1128 ILE A C 1
ATOM 1479 O O . ILE A 1 194 ? 35.000 17.994 31.332 1.00 56.98 1128 ILE A O 1
ATOM 1484 N N . ASP A 1 195 ? 35.679 16.199 32.520 1.00 56.23 1129 ASP A N 1
ATOM 1485 C CA . ASP A 1 195 ? 35.156 15.214 31.561 1.00 55.39 1129 ASP A CA 1
ATOM 1486 C C . ASP A 1 195 ? 34.794 13.862 32.187 1.00 53.68 1129 ASP A C 1
ATOM 1487 O O . ASP A 1 195 ? 34.766 12.838 31.496 1.00 53.41 1129 ASP A O 1
ATOM 1492 N N . GLN A 1 196 ? 34.532 13.870 33.494 1.00 52.20 1130 GLN A N 1
ATOM 1493 C CA . GLN A 1 196 ? 34.049 12.692 34.237 1.00 50.78 1130 GLN A CA 1
ATOM 1494 C C . GLN A 1 196 ? 34.968 11.463 34.202 1.00 50.03 1130 GLN A C 1
ATOM 1495 O O . GLN A 1 196 ? 34.499 10.329 34.321 1.00 49.25 1130 GLN A O 1
ATOM 1501 N N . GLN A 1 197 ? 36.271 11.691 34.057 1.00 49.91 1131 GLN A N 1
ATOM 1502 C CA . GLN A 1 197 ? 37.243 10.601 34.069 1.00 51.30 1131 GLN A CA 1
ATOM 1503 C C . GLN A 1 197 ? 37.404 10.035 35.478 1.00 50.90 1131 GLN A C 1
ATOM 1504 O O . GLN A 1 197 ? 37.515 10.788 36.448 1.00 51.05 1131 GLN A O 1
ATOM 1510 N N . VAL A 1 198 ? 37.403 8.707 35.582 1.00 50.96 1132 VAL A N 1
ATOM 1511 C CA . VAL A 1 198 ? 37.656 8.034 36.856 1.00 50.69 1132 VAL A CA 1
ATOM 1512 C C . VAL A 1 198 ? 39.147 8.106 37.175 1.00 49.97 1132 VAL A C 1
ATOM 1513 O O . VAL A 1 198 ? 39.982 7.647 36.391 1.00 50.10 1132 VAL A O 1
ATOM 1517 N N . VAL A 1 199 ? 39.469 8.700 38.322 1.00 48.67 1133 VAL A N 1
ATOM 1518 C CA . VAL A 1 199 ? 40.857 8.890 38.750 1.00 47.28 1133 VAL A CA 1
ATOM 1519 C C . VAL A 1 199 ? 41.042 8.503 40.219 1.00 46.54 1133 VAL A C 1
ATOM 1520 O O . VAL A 1 199 ? 40.067 8.398 40.966 1.00 46.42 1133 VAL A O 1
ATOM 1524 N N . TYR A 1 200 ? 42.294 8.292 40.621 1.00 45.71 1134 TYR A N 1
ATOM 1525 C CA . TYR A 1 200 ? 42.606 7.784 41.954 1.00 45.09 1134 TYR A CA 1
ATOM 1526 C C . TYR A 1 200 ? 43.718 8.565 42.636 1.00 44.38 1134 TYR A C 1
ATOM 1527 O O . TYR A 1 200 ? 44.621 9.083 41.982 1.00 44.02 1134 TYR A O 1
ATOM 1536 N N . ILE A 1 201 ? 43.632 8.642 43.960 1.00 44.17 1135 ILE A N 1
ATOM 1537 C CA . ILE A 1 201 ? 44.708 9.166 44.788 1.00 44.15 1135 ILE A CA 1
ATOM 1538 C C . ILE A 1 201 ? 45.797 8.095 44.912 1.00 45.67 1135 ILE A C 1
ATOM 1539 O O . ILE A 1 201 ? 45.514 6.947 45.273 1.00 45.59 1135 ILE A O 1
ATOM 1544 N N . HIS A 1 202 ? 47.033 8.477 44.594 1.00 47.63 1136 HIS A N 1
ATOM 1545 C CA . HIS A 1 202 ? 48.182 7.570 44.642 1.00 49.78 1136 HIS A CA 1
ATOM 1546 C C . HIS A 1 202 ? 48.487 7.145 46.080 1.00 50.28 1136 HIS A C 1
ATOM 1547 O O . HIS A 1 202 ? 48.314 7.942 47.004 1.00 50.34 1136 HIS A O 1
ATOM 1554 N N . PRO A 1 203 ? 48.914 5.877 46.279 1.00 50.72 1137 PRO A N 1
ATOM 1555 C CA . PRO A 1 203 ? 49.306 5.383 47.605 1.00 50.51 1137 PRO A CA 1
ATOM 1556 C C . PRO A 1 203 ? 50.339 6.250 48.331 1.00 49.73 1137 PRO A C 1
ATOM 1557 O O . PRO A 1 203 ? 50.362 6.269 49.562 1.00 49.78 1137 PRO A O 1
ATOM 1561 N N . SER A 1 204 ? 51.171 6.965 47.575 1.00 48.40 1138 SER A N 1
ATOM 1562 C CA . SER A 1 204 ? 52.191 7.841 48.156 1.00 46.76 1138 SER A CA 1
ATOM 1563 C C . SER A 1 204 ? 51.643 9.182 48.662 1.00 45.26 1138 SER A C 1
ATOM 1564 O O . SER A 1 204 ? 52.311 9.869 49.433 1.00 45.10 1138 SER A O 1
ATOM 1567 N N . SER A 1 205 ? 50.438 9.551 48.232 1.00 43.28 1139 SER A N 1
ATOM 1568 C CA . SER A 1 205 ? 49.853 10.840 48.607 1.00 41.65 1139 SER A CA 1
ATOM 1569 C C . SER A 1 205 ? 49.597 10.965 50.108 1.00 41.32 1139 SER A C 1
ATOM 1570 O O . SER A 1 205 ? 49.285 9.979 50.781 1.00 41.01 1139 SER A O 1
ATOM 1573 N N . ALA A 1 206 ? 49.730 12.188 50.615 1.00 41.41 1140 ALA A N 1
ATOM 1574 C CA . ALA A 1 206 ? 49.420 12.499 52.010 1.00 42.06 1140 ALA A CA 1
ATOM 1575 C C . ALA A 1 206 ? 47.929 12.328 52.299 1.00 42.78 1140 ALA A C 1
ATOM 1576 O O . ALA A 1 206 ? 47.514 12.251 53.459 1.00 42.67 1140 ALA A O 1
ATOM 1578 N N . LEU A 1 207 ? 47.138 12.262 51.230 1.00 43.95 1141 LEU A N 1
ATOM 1579 C CA . LEU A 1 207 ? 45.686 12.142 51.316 1.00 45.38 1141 LEU A CA 1
ATOM 1580 C C . LEU A 1 207 ? 45.148 10.719 51.116 1.00 46.89 1141 LEU A 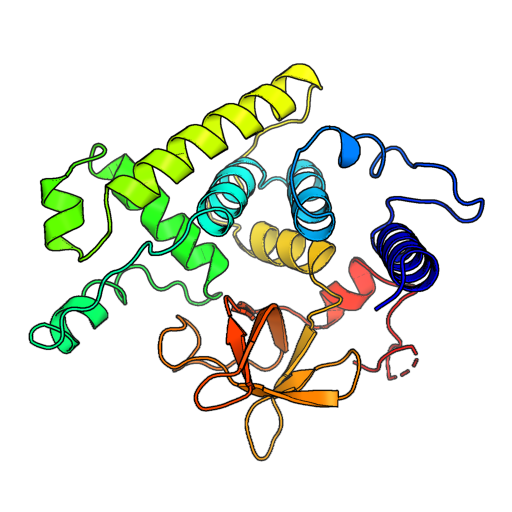C 1
ATOM 1581 O O . LEU A 1 207 ? 43.936 10.501 51.187 1.00 46.90 1141 LEU A O 1
ATOM 1586 N N . PHE A 1 208 ? 46.041 9.758 50.881 1.00 49.01 1142 PHE A N 1
ATOM 1587 C CA . PHE A 1 208 ? 45.637 8.382 50.563 1.00 51.31 1142 PHE A CA 1
ATOM 1588 C C . PHE A 1 208 ? 44.806 7.700 51.658 1.00 53.30 1142 PHE A C 1
ATOM 1589 O O . PHE A 1 208 ? 43.866 6.958 51.357 1.00 53.28 1142 PHE A O 1
ATOM 1597 N N . ASN A 1 209 ? 45.154 7.952 52.917 1.00 56.04 1143 ASN A N 1
ATOM 1598 C CA . ASN A 1 209 ? 44.431 7.366 54.047 1.00 58.74 1143 ASN A CA 1
ATOM 1599 C C . ASN A 1 209 ? 43.361 8.283 54.642 1.00 60.15 1143 ASN A C 1
ATOM 1600 O O . ASN A 1 209 ? 42.705 7.932 55.627 1.00 60.45 1143 ASN A O 1
ATOM 1605 N N . ARG A 1 210 ? 43.190 9.454 54.032 1.00 61.27 1144 ARG A N 1
ATOM 1606 C CA . ARG A 1 210 ? 42.160 10.410 54.439 1.00 62.56 1144 ARG A CA 1
ATOM 1607 C C . ARG A 1 210 ? 41.561 11.112 53.216 1.00 60.09 1144 ARG A C 1
ATOM 1608 O O . ARG A 1 210 ? 41.584 12.342 53.107 1.00 60.26 1144 ARG A O 1
ATOM 1616 N N . GLN A 1 211 ? 41.021 10.307 52.303 1.00 57.38 1145 GLN A N 1
ATOM 1617 C CA . GLN A 1 211 ? 40.492 10.790 51.026 1.00 54.35 1145 GLN A CA 1
ATOM 1618 C C . GLN A 1 211 ? 39.239 11.653 51.219 1.00 52.24 1145 GLN A C 1
ATOM 1619 O O . GLN A 1 211 ? 38.188 11.144 51.613 1.00 52.07 1145 GLN A O 1
ATOM 1625 N N . PRO A 1 212 ? 39.355 12.969 50.952 1.00 50.08 1146 PRO A N 1
ATOM 1626 C CA . PRO A 1 212 ? 38.259 13.903 51.207 1.00 48.65 1146 PRO A CA 1
ATOM 1627 C C . PRO A 1 212 ? 37.233 13.945 50.074 1.00 47.57 1146 PRO A C 1
ATOM 1628 O O . PRO A 1 212 ? 37.420 13.297 49.043 1.00 47.40 1146 PRO A O 1
ATOM 1632 N N . GLU A 1 213 ? 36.164 14.712 50.274 1.00 46.52 1147 GLU A N 1
ATOM 1633 C CA . GLU A 1 213 ? 35.087 14.832 49.295 1.00 45.91 1147 GLU A CA 1
ATOM 1634 C C . GLU A 1 213 ? 35.542 15.496 47.994 1.00 43.48 1147 GLU A C 1
ATOM 1635 O O . GLU A 1 213 ? 35.203 15.025 46.907 1.00 43.25 1147 GLU A O 1
ATOM 1641 N N . TRP A 1 214 ? 36.310 16.579 48.118 1.00 41.03 1148 TRP A N 1
ATOM 1642 C CA . TRP A 1 214 ? 36.754 17.371 46.970 1.00 38.76 1148 TRP A CA 1
ATOM 1643 C C . TRP A 1 214 ? 38.259 17.633 46.991 1.00 36.65 1148 TRP A C 1
ATOM 1644 O O . TRP A 1 214 ? 38.831 17.948 48.039 1.00 36.07 1148 TRP A O 1
ATOM 1655 N N . VAL A 1 215 ? 38.887 17.507 45.823 1.00 34.27 1149 VAL A N 1
ATOM 1656 C CA . VAL A 1 215 ? 40.309 17.805 45.651 1.00 32.25 1149 VAL A CA 1
ATOM 1657 C C . VAL A 1 215 ? 40.552 18.544 44.340 1.00 31.18 1149 VAL A C 1
ATOM 1658 O O . VAL A 1 215 ? 39.714 18.514 43.438 1.00 31.13 1149 VAL A O 1
ATOM 1662 N N . VAL A 1 216 ? 41.690 19.225 44.254 1.00 29.74 1150 VAL A N 1
ATOM 1663 C CA . VAL A 1 216 ? 42.289 19.551 42.962 1.00 28.44 1150 VAL A CA 1
ATOM 1664 C C . VAL A 1 216 ? 43.633 18.827 42.880 1.00 28.32 1150 VAL A C 1
ATOM 1665 O O . VAL A 1 216 ? 44.289 18.608 43.904 1.00 28.13 1150 VAL A O 1
ATOM 1669 N N . TYR A 1 217 ? 44.029 18.446 41.670 1.00 28.37 1151 TYR A N 1
ATOM 1670 C CA . TYR A 1 217 ? 45.298 17.752 41.467 1.00 28.84 1151 TYR A CA 1
ATOM 1671 C C . TYR A 1 217 ? 46.216 18.541 40.542 1.00 28.78 1151 TYR A C 1
ATOM 1672 O O . TYR A 1 217 ? 45.750 19.298 39.687 1.00 28.44 1151 TYR A O 1
ATOM 1681 N N . HIS A 1 218 ? 47.521 18.366 40.721 1.00 29.33 1152 HIS A N 1
ATOM 1682 C CA . HIS A 1 218 ? 48.501 19.022 39.862 1.00 30.43 1152 HIS A CA 1
ATOM 1683 C C . HIS A 1 218 ? 48.462 18.463 38.438 1.00 32.23 1152 HIS A C 1
ATOM 1684 O O . HIS A 1 218 ? 48.395 19.223 37.474 1.00 32.03 1152 HIS A O 1
ATOM 1691 N N . GLU A 1 219 ? 48.498 17.137 38.319 1.00 35.27 1153 GLU A N 1
ATOM 1692 C CA . GLU A 1 219 ? 48.475 16.465 37.018 1.00 39.12 1153 GLU A CA 1
ATOM 1693 C C . GLU A 1 219 ? 47.955 15.037 37.126 1.00 40.10 1153 GLU A C 1
ATOM 1694 O O . GLU A 1 219 ? 47.869 14.479 38.222 1.00 40.36 1153 GLU A O 1
ATOM 1700 N N . LEU A 1 220 ? 47.611 14.457 35.978 1.00 42.19 1154 LEU A N 1
ATOM 1701 C CA . LEU A 1 220 ? 47.243 13.047 35.890 1.00 44.20 1154 LEU A CA 1
ATOM 1702 C C . LEU A 1 220 ? 48.385 12.223 35.315 1.00 45.82 1154 LEU A C 1
ATOM 1703 O O . LEU A 1 220 ? 49.012 12.617 34.328 1.00 45.91 1154 LEU A O 1
ATOM 1708 N N . VAL A 1 221 ? 48.646 11.080 35.943 1.00 48.10 1155 VAL A N 1
ATOM 1709 C CA . VAL A 1 221 ? 49.657 10.136 35.475 1.00 50.78 1155 VAL A CA 1
ATOM 1710 C C . VAL A 1 221 ? 49.057 8.729 35.464 1.00 53.47 1155 VAL A C 1
ATOM 1711 O O . VAL A 1 221 ? 48.581 8.244 36.494 1.00 53.60 1155 VAL A O 1
ATOM 1715 N N . LEU A 1 222 ? 49.070 8.089 34.297 1.00 57.72 1156 LEU A N 1
ATOM 1716 C CA . LEU A 1 222 ? 48.598 6.711 34.167 1.00 61.12 1156 LEU A CA 1
ATOM 1717 C C . LEU A 1 222 ? 49.737 5.716 3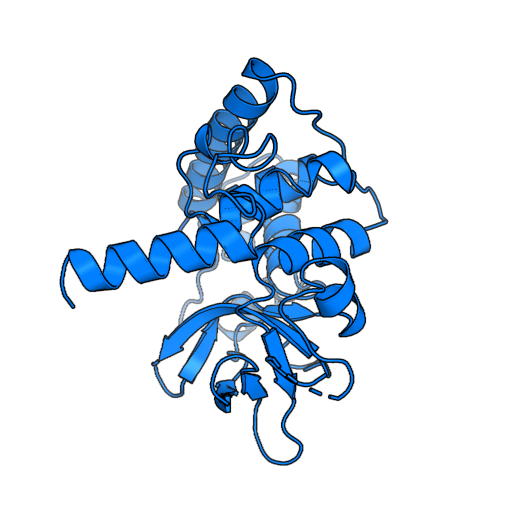4.390 1.00 63.96 1156 LEU A C 1
ATOM 1718 O O . LEU A 1 222 ? 50.690 5.665 33.608 1.00 64.33 1156 LEU A O 1
ATOM 1723 N N . THR A 1 223 ? 49.634 4.942 35.470 1.00 67.19 1157 THR A N 1
ATOM 1724 C CA . THR A 1 223 ? 50.589 3.870 35.764 1.00 70.05 1157 THR A CA 1
ATOM 1725 C C . THR A 1 223 ? 49.850 2.543 35.960 1.00 70.93 1157 THR A C 1
ATOM 1726 O O . THR A 1 223 ? 49.542 1.854 34.983 1.00 71.27 1157 THR A O 1
ATOM 1730 N N . THR A 1 224 ? 49.565 2.194 37.215 1.00 71.53 1158 THR A N 1
ATOM 1731 C CA . THR A 1 224 ? 48.724 1.040 37.537 1.00 71.62 1158 THR A CA 1
ATOM 1732 C C . THR A 1 224 ? 47.266 1.410 37.276 1.00 70.96 1158 THR A C 1
ATOM 1733 O O . THR A 1 224 ? 46.481 0.597 36.784 1.00 71.11 1158 THR A O 1
ATOM 1737 N N . LYS A 1 225 ? 46.925 2.649 37.626 1.00 69.52 1159 LYS A N 1
ATOM 1738 C CA . LYS A 1 225 ? 45.612 3.233 37.377 1.00 68.00 1159 LYS A CA 1
ATOM 1739 C C . LYS A 1 225 ? 45.816 4.644 36.834 1.00 65.23 1159 LYS A C 1
ATOM 1740 O O . LYS A 1 225 ? 46.952 5.103 36.691 1.00 65.10 1159 LYS A O 1
ATOM 1746 N N . GLU A 1 226 ? 44.717 5.329 36.527 1.00 61.82 1160 GLU A N 1
ATOM 1747 C CA . GLU A 1 226 ? 44.777 6.746 36.193 1.00 58.46 1160 GLU A CA 1
ATOM 1748 C C . GLU A 1 226 ? 44.893 7.525 37.500 1.00 55.00 1160 GLU A C 1
ATOM 1749 O O . GLU A 1 226 ? 43.891 7.821 38.152 1.00 54.57 1160 GLU A O 1
ATOM 1755 N N . TYR A 1 227 ? 46.127 7.834 37.885 1.00 51.08 1161 TYR A N 1
ATOM 1756 C CA . TYR A 1 227 ? 46.397 8.434 39.186 1.00 47.67 1161 TYR A CA 1
ATOM 1757 C C . TYR A 1 227 ? 46.518 9.949 39.137 1.00 45.25 1161 TYR A C 1
ATOM 1758 O O . TYR A 1 227 ? 47.170 10.505 38.248 1.00 44.79 1161 TYR A O 1
ATOM 1767 N N . MET A 1 228 ? 45.883 10.608 40.103 1.00 42.78 1162 MET A N 1
ATOM 1768 C CA . MET A 1 228 ? 46.114 12.024 40.354 1.00 40.71 1162 MET A CA 1
ATOM 1769 C C . MET A 1 228 ? 47.464 12.170 41.048 1.00 40.35 1162 MET A C 1
ATOM 1770 O O . MET A 1 228 ? 47.808 11.375 41.925 1.00 40.02 1162 MET A O 1
ATOM 1775 N N . ARG A 1 229 ? 48.223 13.185 40.648 1.00 40.03 1163 ARG A N 1
ATOM 1776 C CA . ARG A 1 229 ? 49.541 13.439 41.216 1.00 40.30 1163 ARG A CA 1
ATOM 1777 C C . ARG A 1 229 ? 49.556 14.810 41.883 1.00 38.24 1163 ARG A C 1
ATOM 1778 O O . ARG A 1 229 ? 49.303 15.828 41.235 1.00 37.99 1163 ARG A O 1
ATOM 1786 N N . GLU A 1 230 ? 49.862 14.810 43.180 1.00 36.24 1164 GLU A N 1
ATOM 1787 C CA . GLU A 1 230 ? 49.817 15.997 44.044 1.00 34.59 1164 GLU A CA 1
ATOM 1788 C C . GLU A 1 230 ? 48.393 16.542 44.190 1.00 33.86 1164 GLU A C 1
ATOM 1789 O O . GLU A 1 230 ? 47.948 17.369 43.395 1.00 33.75 1164 GLU A O 1
ATOM 1795 N N . VAL A 1 231 ? 47.691 16.061 45.213 1.00 33.08 1165 VAL A N 1
ATOM 1796 C CA . VAL A 1 231 ? 46.316 16.471 45.490 1.00 32.53 1165 VAL A CA 1
ATOM 1797 C C . VAL A 1 231 ? 46.207 17.357 46.730 1.00 32.13 1165 VAL A C 1
ATOM 1798 O O . VAL A 1 231 ? 46.888 17.129 47.736 1.00 32.11 1165 VAL A O 1
ATOM 1802 N N . THR A 1 232 ? 45.350 18.371 46.637 1.00 31.48 1166 THR A N 1
ATOM 1803 C CA . THR A 1 232 ? 45.052 19.268 47.752 1.00 30.86 1166 THR A CA 1
ATOM 1804 C C . THR A 1 232 ? 43.543 19.287 47.995 1.00 30.57 1166 THR A C 1
ATOM 1805 O O . THR A 1 232 ? 42.763 19.376 47.048 1.00 30.40 1166 THR A O 1
ATOM 1809 N N . THR A 1 233 ? 43.145 19.200 49.264 1.00 30.31 1167 THR A N 1
ATOM 1810 C CA . THR A 1 233 ? 41.738 19.279 49.662 1.00 30.35 1167 THR A CA 1
ATOM 1811 C C . THR A 1 233 ? 41.168 20.669 49.384 1.00 30.46 1167 THR A C 1
ATOM 1812 O O . THR A 1 233 ? 41.817 21.683 49.659 1.00 30.34 1167 THR A O 1
ATOM 1816 N N . ILE A 1 234 ? 39.964 20.707 48.820 1.00 30.88 1168 ILE A N 1
ATOM 1817 C CA . ILE A 1 234 ? 39.265 21.968 48.580 1.00 31.57 1168 ILE A CA 1
ATOM 1818 C C . ILE A 1 234 ? 37.843 21.967 49.145 1.00 33.03 1168 ILE A C 1
ATOM 1819 O O . ILE A 1 234 ? 37.280 20.912 49.454 1.00 33.19 1168 ILE A O 1
ATOM 1824 N N . ASP A 1 235 ? 37.293 23.168 49.304 1.00 34.80 1169 ASP A N 1
ATOM 1825 C CA . ASP A 1 235 ? 35.865 23.370 49.496 1.00 36.43 1169 ASP A CA 1
ATOM 1826 C C . ASP A 1 235 ? 35.306 23.640 48.101 1.00 36.99 1169 ASP A C 1
ATOM 1827 O O . ASP A 1 235 ? 35.845 24.488 47.383 1.00 36.83 1169 ASP A O 1
ATOM 1832 N N . PRO A 1 236 ? 34.235 22.919 47.702 1.00 37.57 1170 PRO A N 1
ATOM 1833 C CA . PRO A 1 236 ? 33.638 23.109 46.373 1.00 37.83 1170 PRO A CA 1
ATOM 1834 C C . PRO A 1 236 ? 33.196 24.545 46.083 1.00 37.70 1170 PRO A C 1
ATOM 1835 O O . PRO A 1 236 ? 33.109 24.931 44.918 1.00 37.93 1170 PRO A O 1
ATOM 1839 N N . ARG A 1 237 ? 32.918 25.321 47.130 1.00 37.08 1171 ARG A N 1
ATOM 1840 C CA . ARG A 1 237 ? 32.527 26.724 46.972 1.00 36.40 1171 ARG A CA 1
ATOM 1841 C C . ARG A 1 237 ? 33.648 27.604 46.419 1.00 35.12 1171 ARG A C 1
ATOM 1842 O O . ARG A 1 237 ? 33.376 28.640 45.812 1.00 34.88 1171 ARG A O 1
ATOM 1850 N N . TRP A 1 238 ? 34.896 27.186 46.633 1.00 33.85 1172 TRP A N 1
ATOM 1851 C CA . TRP A 1 238 ? 36.062 27.907 46.112 1.00 32.92 1172 TRP A CA 1
ATOM 1852 C C . TRP A 1 238 ? 36.095 27.880 44.593 1.00 32.22 1172 TRP A C 1
ATOM 1853 O O . TRP A 1 238 ? 36.590 28.816 43.964 1.00 32.12 1172 TRP A O 1
ATOM 1864 N N . LEU A 1 239 ? 35.576 26.800 44.014 1.00 31.89 1173 LEU A N 1
ATOM 1865 C CA . LEU A 1 239 ? 35.487 26.665 42.562 1.00 31.94 1173 LEU A CA 1
ATOM 1866 C C . LEU A 1 239 ? 34.643 27.796 41.978 1.00 32.51 1173 LEU A C 1
ATOM 1867 O O . LEU A 1 239 ? 35.040 28.427 40.995 1.00 32.57 1173 LEU A O 1
ATOM 1872 N N . VAL A 1 240 ? 33.500 28.064 42.609 1.00 33.26 1174 VAL A N 1
ATOM 1873 C CA . VAL A 1 240 ? 32.624 29.170 42.211 1.00 34.02 1174 VAL A CA 1
ATOM 1874 C C . VAL A 1 240 ? 33.284 30.519 42.501 1.00 34.36 1174 VAL A C 1
ATOM 1875 O O . VAL A 1 240 ? 33.185 31.439 41.699 1.00 34.47 1174 VAL A O 1
ATOM 1879 N N . GLU A 1 241 ? 33.962 30.631 43.641 1.00 34.83 1175 GLU A N 1
ATOM 1880 C CA . GLU A 1 241 ? 34.630 31.878 44.013 1.00 35.63 1175 GLU A CA 1
ATOM 1881 C C . GLU A 1 241 ? 35.682 32.305 42.983 1.00 34.59 1175 GLU A C 1
ATOM 1882 O O . GLU A 1 241 ? 35.717 33.467 42.567 1.00 34.68 1175 GLU A O 1
ATOM 1888 N N . PHE A 1 242 ? 36.517 31.358 42.560 1.00 33.90 1176 PHE A N 1
ATOM 1889 C CA . PHE A 1 242 ? 37.667 31.665 41.705 1.00 33.26 1176 PHE A CA 1
ATOM 1890 C C . PHE A 1 242 ? 37.434 31.453 40.209 1.00 33.31 1176 PHE A C 1
ATOM 1891 O O . PHE A 1 242 ? 38.216 31.924 39.377 1.00 33.11 1176 PHE A O 1
ATOM 1899 N N . ALA A 1 243 ? 36.358 30.745 39.879 1.00 33.77 1177 ALA A N 1
ATOM 1900 C CA . ALA A 1 243 ? 35.978 30.513 38.492 1.00 34.72 1177 ALA A CA 1
ATOM 1901 C C . ALA A 1 243 ? 34.454 30.529 38.344 1.00 35.78 1177 ALA A C 1
ATOM 1902 O O . ALA A 1 243 ? 33.865 29.530 37.923 1.00 35.74 1177 ALA A O 1
ATOM 1904 N N . PRO A 1 244 ? 33.811 31.670 38.683 1.00 37.27 1178 PRO A N 1
ATOM 1905 C CA . PRO A 1 244 ? 32.343 31.743 38.741 1.00 38.62 1178 PRO A CA 1
ATOM 1906 C C . PRO A 1 244 ? 31.629 31.507 37.410 1.00 40.16 1178 PRO A C 1
ATOM 1907 O O . PRO A 1 244 ? 30.489 31.037 37.408 1.00 40.26 1178 PRO A O 1
ATOM 1911 N N . ALA A 1 245 ? 32.288 31.832 36.300 1.00 42.01 1179 ALA A N 1
ATOM 1912 C CA . ALA A 1 245 ? 31.711 31.625 34.969 1.00 43.90 1179 ALA A CA 1
ATOM 1913 C C . ALA A 1 245 ? 31.882 30.181 34.503 1.00 45.13 1179 ALA A C 1
ATOM 1914 O O . ALA A 1 245 ? 31.169 29.716 33.612 1.00 45.23 1179 ALA A O 1
ATOM 1916 N N . PHE A 1 246 ? 32.823 29.481 35.132 1.00 46.61 1180 PHE A N 1
ATOM 1917 C CA . PHE A 1 246 ? 33.243 28.144 34.722 1.00 47.93 1180 PHE A CA 1
ATOM 1918 C C . PHE A 1 246 ? 32.395 27.043 35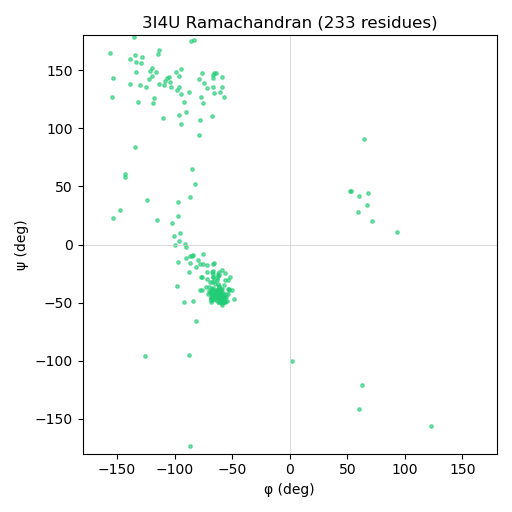.355 1.00 49.29 1180 PHE A C 1
ATOM 1919 O O . PHE A 1 246 ? 32.311 25.939 34.819 1.00 49.49 1180 PHE A O 1
ATOM 1927 N N . PHE A 1 247 ? 31.779 27.342 36.495 1.00 50.95 1181 PHE A N 1
ATOM 1928 C CA . PHE A 1 247 ? 31.038 26.335 37.253 1.00 52.68 1181 PHE A CA 1
ATOM 1929 C C . PHE A 1 247 ? 29.564 26.681 37.419 1.00 56.01 1181 PHE A C 1
ATOM 1930 O O . PHE A 1 247 ? 29.203 27.851 37.541 1.00 56.07 1181 PHE A O 1
ATOM 1938 N N . LYS A 1 248 ? 28.723 25.650 37.415 1.00 60.64 1182 LYS A N 1
ATOM 1939 C CA . LYS A 1 248 ? 27.297 25.804 37.689 1.00 65.75 1182 LYS A CA 1
ATOM 1940 C C . LYS A 1 248 ? 26.957 25.255 39.075 1.00 68.99 1182 LYS A C 1
ATOM 1941 O O . LYS A 1 248 ? 27.526 24.252 39.514 1.00 69.32 1182 LYS A O 1
ATOM 1947 N N . VAL A 1 249 ? 26.031 25.923 39.757 1.00 73.59 1183 VAL A N 1
ATOM 1948 C CA . VAL A 1 249 ? 25.611 25.535 41.106 1.00 78.00 1183 VAL A CA 1
ATOM 1949 C C . VAL A 1 249 ? 24.559 24.409 41.028 1.00 80.69 1183 VAL A C 1
ATOM 1950 O O . VAL A 1 249 ? 23.471 24.492 41.609 1.00 81.16 1183 VAL A O 1
ATOM 1954 N N . LEU A 1 250 ? 24.908 23.354 40.293 1.00 83.64 1184 LEU A N 1
ATOM 1955 C CA . LEU A 1 250 ? 24.048 22.187 40.132 1.00 85.69 1184 LEU A CA 1
ATOM 1956 C C . LEU A 1 250 ? 24.174 21.256 41.333 1.00 86.59 1184 LEU A C 1
ATOM 1957 O O . LEU A 1 250 ? 23.364 20.346 41.516 1.00 87.09 1184 LEU A O 1
ATOM 1959 N N . ASP A 1 257 ? 28.245 25.466 33.393 1.00 66.76 1191 ASP A N 1
ATOM 1960 C CA . ASP A 1 257 ? 29.184 24.420 32.891 1.00 66.61 1191 ASP A CA 1
ATOM 1961 C C . ASP A 1 257 ? 29.140 23.137 33.718 1.00 67.08 1191 ASP A C 1
ATOM 1962 O O . ASP A 1 257 ? 28.240 22.316 33.546 1.00 65.79 1191 ASP A O 1
ATOM 1967 N N . HIS A 1 258 ? 30.116 22.970 34.609 1.00 69.36 1192 HIS A N 1
ATOM 1968 C CA . HIS A 1 258 ? 30.281 21.728 35.360 1.00 73.65 1192 HIS A CA 1
ATOM 1969 C C . HIS A 1 258 ? 29.671 21.830 36.758 1.00 76.16 1192 HIS A C 1
ATOM 1970 O O . HIS A 1 258 ? 29.887 22.812 37.472 1.00 76.43 1192 HIS A O 1
ATOM 1977 N N . GLY A 1 259 ? 28.906 20.806 37.134 1.00 79.51 1193 GLY A N 1
ATOM 1978 C CA . GLY A 1 259 ? 28.124 20.816 38.371 1.00 83.46 1193 GLY A CA 1
ATOM 1979 C C . GLY A 1 259 ? 28.910 20.595 39.649 1.00 86.06 1193 GLY A C 1
ATOM 1980 O O . GLY A 1 259 ? 29.901 19.862 39.661 1.00 86.34 1193 GLY A O 1
ATOM 1981 N N . LEU A 1 260 ? 28.453 21.231 40.727 1.00 88.32 1194 LEU A N 1
ATOM 1982 C CA . LEU A 1 260 ? 29.072 21.097 42.046 1.00 90.14 1194 LEU A CA 1
ATOM 1983 C C . LEU A 1 260 ? 28.067 20.584 43.075 1.00 90.59 1194 LEU A C 1
ATOM 1984 O O . LEU A 1 260 ? 27.032 21.210 43.315 1.00 90.88 1194 LEU A O 1
#

GO terms:
  GO:0005634 nucleus (C, IDA)
  GO:0071007 U2-type catalytic step 2 spliceosome (C, IDA)
  GO:0071013 catalytic step 2 spliceosome (C, IDA)
  GO:0000398 mRNA splicing, via spliceosome (P, IDA)
  GO:0005634 nucleus (C, EXP)
  GO:0000398 mRNA splicing, via spliceosome (P, IC)
  GO:0005515 protein binding (F, IPI)
  GO:0005634 nucleus (C, TAS)
  GO:0003724 RNA helicase activity (F, TAS)
  GO:0005681 spliceosomal complex (C, TAS)
  GO:0006396 RNA processing (P, TAS)
  GO:0008380 RNA splicing (P, TAS)
  GO:0008186 ATP-dependent activity, acting on RNA (F, TAS)
  GO:0005654 nucleoplasm (C, TAS)
  GO:0000398 mRNA splicing, via spliceosome (P, TAS)
  GO:0042802 identical protein binding (F, IPI)
  GO:0005654 nucleoplasm (C, IDA)
  GO:0003723 RNA binding (F, HDA)

Organism: Homo sapiens (NCBI:txid9606)

Nearest PDB structures (foldseek):
  3i4u-assembly1_A-2  TM=1.004E+00  e=2.520E-44  Homo sapiens
  5mqf-assembly1_q  TM=1.004E+00  e=7.707E-41  Homo sapiens
  6hyt-assembly4_D  TM=9.767E-01  e=1.383E-38  Homo sapiens
  7w59-assembly1_Y  TM=9.775E-01  e=1.539E-38  Homo sapiens
  6hyt-assembly1_A  TM=9.775E-01  e=2.629E-38  Homo sapiens

InterPro domains:
  IPR001650 Helicase, C-terminal domain-like [PF00271] (764-895)
  IPR001650 Helicase, C-terminal domain-like [PS51194] (756-936)
  IPR001650 Helicase, C-terminal domain-like [SM00490] (791-895)
  IPR002464 DNA/RNA helicase, ATP-dependent, DEAH-box type, conserved site [PS00690] (680-689)
  IPR003029 S1 domain [PF00575] (261-333)
  IPR003029 S1 domain [PS50126] (265-336)
  IPR003029 S1 domain [SM00316] (263-336)
  IPR007502 Helicase-associated domain [SM00847] (956-1046)
  IPR011545 DEAD/DEAH-box helicase domain [PF00270] (572-721)
  IPR011709 DEAD-box helicase, OB fold [PF07717] (1103-1179)
  IPR012340 Nucleic acid-binding, OB-fold [G3DSA:2.40.50.140] (259-347)
  IPR012340 Nucleic acid-binding, OB-fold [SSF50249] (263-344)
  IPR014001 Helicase superfamily 1/2, ATP-binding domain [PS51192] (575-738)
  IPR014001 Helicase superfamily 1/2, ATP-binding domain [SM00487] (563-747)
  IPR027417 P-loop containing nucleoside triphosphate hydrolase [G3DSA:3.40.50.300] (533-740)
  IPR027417 P-loop containing nucleoside triphosphate hydrolase [G3DSA:3.40.50.300] (741-915)
  IPR027417 P-loop containing nucleoside triphosphate hydrolase [SSF52540] (560-1184)
  IPR044762 DHX8/ Prp22, DEXH-box helicase domain [cd17971] (560-738)
  IPR048333 Helicase associated domain (HA2), winged-helix domain [PF04408] (957-985)
  IPR049588 DHX8, GH2-like domain [cd21691] (25-92)

Radius of gyration: 18.12 Å; Cα contacts (8 Å, |Δi|>4): 388; chains: 1; bounding box: 49×47×45 Å

Solvent-accessible surface area: 12953 Å² total; per-residue (Å²): 110,46,116,132,108,75,103,89,84,47,102,104,33,47,118,37,3,30,2,21,49,128,140,47,114,91,39,163,33,2,120,61,7,58,58,10,90,30,132,37,36,17,5,6,0,0,0,33,0,26,96,35,13,0,0,64,18,0,0,4,0,0,0,3,26,30,12,130,100,9,47,64,124,45,180,141,92,74,86,73,4,52,112,46,26,50,173,14,62,62,81,47,0,13,1,5,7,13,14,19,0,8,53,31,1,101,105,64,170,62,32,93,97,38,2,144,107,17,13,3,64,24,215,17,0,104,124,0,50,97,27,33,161,99,2,53,40,30,0,89,186,60,177,6,98,41,67,60,8,54,200,43,35,71,82,0,15,45,0,0,0,0,0,4,1,52,17,0,0,81,80,31,130,168,103,14,0,96,1,17,66,99,106,69,57,0,39,4,69,75,58,12,9,0,79,142,132,53,27,96,13,0,0,10,36,65,54,43,125,90,117,83,41,18,2,107,49,1,1,33,9,40,41,180,29,0,46,92,30,5,89,94,22,11,102,131,87,108,45,31,54

Foldseek 3Di:
DDPVVVVVVLLVLCVLLVQADPVRDGDPLVVQLVLDPDRSLLSSLLLVCLVLFANQLSLLLSLLVVFDAFADADPVCNVVLLVLLLVLQDQQKDSSSSSSVLVVCVVVPLDPVVCVNNRTDSVRSVSSVVSSVVVVVSCVVVVRDHGRPVVVCVSSLLSSCLRQVQQKWFQDPPDATAGQNHGDHEHADPSMSCNVPPDGMWGAPDWDQDVHGYGHIIGDDDVVSSCVNRVVCEDPCVTHD

Secondary structure (DSSP, 8-state):
--HHHHHHHHHHHHHHHTSB-TTS-B-HHHHHHTTS-S-HHHHHHHHHHHHTT-HHHHHHHHHHHTSS--B---GGGHHHHHHHHHTT-BTTBHHHHHHHHHHHHHHTTT-HHHHHHTTB-HHHHHHHHHHHHHHHHHHHHTT------TT-THHHHHHHHHHHGGGEEEE-SSSSEEETTT--EEEE-TTSTTTTS--SEEEEEEEEESSSEEEEEEEE--HHHHHHH-TTTEE---EE-

CATH classification: 1.20.120.1080

B-factor: mean 39.99, std 14.12, range [21.2, 91.97]